Protein 3RET (pdb70)

Organism: Pseudomonas aeruginosa (strain ATCC 15692 / DSM 22644 / CIP 104116 / JCM 14847 / LMG 12228 / 1C / PRS 101 / PAO1) (NCBI:txid208964)

Secondary structure (DSSP, 8-state):
---GGG--SHHHHHHHHHHHHHHHHHHHHHHHHHHHHHGGG-SSGGGTT-HHHHHHHHHHHHHHHHHTTS-HHHHHHHHHHHHHHHHHHHHHHHHH-/---TTT--SHHHHHHHHHHHHHHHHHHHHHHHHHHHHHTT----HHHHHHHHHHHHHHHHHTTS-HHHHHHHHHHHHHHHHHHHHHHHHH-

Sequence (188 aa):
MKTPEDCTGLADIREAIDRIDLDIVQALGRRMDYVKAASRFEASEAAIPAPERVAAMLPERARWAEENGLDAPFVEGLFAQIIHWYIAEQIKYWRQTMKTPEDCTGLADIREAIDRIDLDIVQALGRRMDYVKAASRFIPAPERVAAMLPERARWAEENGLDAPFVEGLFAQIIHWYIAEQIKYWRQT

B-factor: mean 20.85, std 8.29, range [7.32, 48.02]

Foldseek 3Di:
DDDVVPDPDDVSVVVVVVVVVVVVVVVLVVVLVVLLVCLVVQPDLVSQLVPVVVVVPLVVQLVVQVVVVHHSVVRSVVVVVSSVVSSVVNSVSNVVD/DDDPVPDPDVVSVVVVVVVVVVVVVVVLVVVLVVQLVCLVVALPVVVLVVVLVVQLVVCVVVVHHSVVRSVVVVVSSVVSRVVNVVSNVVD

GO terms:
  GO:0009697 salicylic acid biosynthetic process (P, IDA)
  GO:0042864 pyochelin biosynthetic process (P, IDA)
  GO:0016835 carbon-oxygen lyase activity (F, IDA)
  GO:0004106 chorismate mutase activity (F, IDA)
  GO:0043904 isochorismate pyruvate lyase activity (F, EXP)
  GO:0004106 chorismate mutase activity (F, EXP)

InterPro domains:
  IPR002701 Chorismate mutase II, prokaryotic-type [PF01817] (13-90)
  IPR002701 Chorismate mutase II, prokaryotic-type [PS51168] (4-94)
  IPR002701 Chorismate mutase II, prokaryotic-type [SM00830] (14-93)
  IPR008241 Salicylate biosynthesis protein PchB [PIRSF029775] (1-100)
  IPR008241 Salicylate biosynthesis protein PchB [TIGR01803] (10-90)
  IPR036263 Chorismate mutase type II superfamily [SSF48600] (1-94)
  IPR036979 Chorismate mutase domain superfamily [G3DSA:1.20.59.10] (1-101)
  IPR051331 Chorismate mutase-related enzymes [PTHR38041] (3-98)

Nearest PDB structures (foldseek):
  3ret-assembly1_A  TM=1.010E+00  e=1.823E-14  Pseudomonas aeruginosa
  3hgx-assembly1_B  TM=9.832E-01  e=3.792E-13  Pseudomonas aeruginosa
  3rem-assembly1_B  TM=9.960E-01  e=9.026E-13  Pseudomonas aeruginosa
  3hgw-assembly1_D  TM=9.927E-01  e=1.481E-12  Pseudomonas aeruginosa
  2h9d-assembly2_D  TM=9.934E-01  e=1.784E-12  Pseudomonas aeruginosa PAO1

CATH classification: 1.20.59.10

Structure (mmCIF, N/CA/C/O backbone):
data_3RET
#
_entry.id   3RET
#
_cell.length_a   46.144
_cell.length_b   57.313
_cell.length_c   60.334
_cell.angle_alpha   90.00
_cell.angle_beta   90.00
_cell.angle_gamma   90.00
#
_symmetry.space_group_name_H-M   'P 21 21 2'
#
loop_
_entity.id
_entity.type
_entity.pdbx_description
1 polymer 'Salicylate biosynthesis protein pchB'
2 non-polymer '2-HYDROXYBENZOIC ACID'
3 non-polymer 'PYRUVIC ACID'
4 water water
#
loop_
_atom_site.group_PDB
_atom_site.id
_atom_site.type_symbol
_atom_site.label_atom_id
_atom_site.label_alt_id
_atom_site.label_comp_id
_atom_site.label_asym_id
_atom_site.label_entity_id
_atom_site.label_seq_id
_atom_site.pdbx_PDB_ins_code
_atom_site.Cartn_x
_atom_site.Cartn_y
_atom_site.Cartn_z
_atom_site.occupancy
_atom_site.B_iso_or_equiv
_atom_site.auth_seq_id
_atom_site.auth_comp_id
_atom_site.auth_asym_id
_atom_site.auth_atom_id
_atom_site.pdbx_PDB_model_num
ATOM 1 N N . MET A 1 1 ? -8.255 -27.101 3.070 1.00 33.53 1 MET A N 1
ATOM 2 C CA . MET A 1 1 ? -7.360 -25.898 2.883 1.00 33.07 1 MET A CA 1
ATOM 3 C C . MET A 1 1 ? -6.084 -26.178 2.089 1.00 32.17 1 MET A C 1
ATOM 4 O O . MET A 1 1 ? -5.132 -26.791 2.580 1.00 32.00 1 MET A O 1
ATOM 9 N N . LYS A 1 2 ? -6.060 -25.606 0.893 1.00 30.54 2 LYS A N 1
ATOM 10 C CA . LYS A 1 2 ? -4.946 -25.706 -0.021 1.00 27.35 2 LYS A CA 1
ATOM 11 C C . LYS A 1 2 ? -3.754 -24.863 0.371 1.00 25.10 2 LYS A C 1
ATOM 12 O O . LYS A 1 2 ? -3.893 -23.805 1.004 1.00 24.21 2 LYS A O 1
ATOM 18 N N . THR A 1 3 ? -2.574 -25.283 -0.080 1.00 20.74 3 THR A N 1
ATOM 19 C CA . THR A 1 3 ? -1.377 -24.468 0.071 1.00 21.01 3 THR A CA 1
ATOM 20 C C . THR A 1 3 ? -1.451 -23.295 -0.926 1.00 20.06 3 THR A C 1
ATOM 21 O O . THR A 1 3 ? -2.197 -23.370 -1.900 1.00 18.59 3 THR A O 1
ATOM 25 N N . PRO A 1 4 ? -0.726 -22.195 -0.675 1.00 19.75 4 PRO A N 1
ATOM 26 C CA . PRO A 1 4 ? -0.878 -21.134 -1.664 1.00 19.52 4 PRO A CA 1
ATOM 27 C C . PRO A 1 4 ? -0.665 -21.540 -3.123 1.00 19.68 4 PRO A C 1
ATOM 28 O O . PRO A 1 4 ? -1.408 -21.055 -3.982 1.00 17.87 4 PRO A O 1
ATOM 32 N N . GLU A 1 5 ? 0.383 -22.356 -3.402 1.00 18.54 5 GLU A N 1
ATOM 33 C CA . GLU A 1 5 ? 0.758 -22.698 -4.768 1.00 21.49 5 GLU A CA 1
ATOM 34 C C . GLU A 1 5 ? -0.308 -23.630 -5.409 1.00 21.19 5 GLU A C 1
ATOM 35 O O . GLU A 1 5 ? -0.469 -23.654 -6.632 1.00 23.75 5 GLU A O 1
ATOM 41 N N . ASP A 1 6 ? -1.082 -24.331 -4.594 1.00 20.44 6 ASP A N 1
ATOM 42 C CA . ASP A 1 6 ? -2.208 -25.128 -5.114 1.00 21.11 6 ASP A CA 1
ATOM 43 C C . ASP A 1 6 ? -3.583 -24.433 -5.132 1.00 20.82 6 ASP A C 1
ATOM 44 O O . ASP A 1 6 ? -4.550 -25.041 -5.580 1.00 20.31 6 ASP A O 1
ATOM 49 N N . CYS A 1 7 ? -3.669 -23.210 -4.597 1.00 19.99 7 CYS A N 1
ATOM 50 C CA . CYS A 1 7 ? -4.854 -22.387 -4.826 1.00 20.98 7 CYS A CA 1
ATOM 51 C C . CYS A 1 7 ? -5.161 -22.151 -6.291 1.00 20.55 7 CYS A C 1
ATOM 52 O O . CYS A 1 7 ? -4.289 -21.717 -7.053 1.00 22.10 7 CYS A O 1
ATOM 55 N N . THR A 1 8 ? -6.385 -22.498 -6.702 1.00 19.26 8 THR A N 1
ATOM 56 C CA . THR A 1 8 ? -6.782 -22.416 -8.127 1.00 20.27 8 THR A CA 1
ATOM 57 C C . THR A 1 8 ? -7.409 -21.101 -8.554 1.00 19.05 8 THR A C 1
ATOM 58 O O . THR A 1 8 ? -7.548 -20.809 -9.766 1.00 19.77 8 THR A O 1
ATOM 62 N N . GLY A 1 9 ? -7.787 -20.303 -7.569 1.00 16.70 9 GLY A N 1
ATOM 63 C CA . GLY A 1 9 ? -8.390 -19.014 -7.825 1.00 15.12 9 GLY A CA 1
ATOM 64 C C . GLY A 1 9 ? -8.678 -18.373 -6.480 1.00 15.03 9 GLY A C 1
ATOM 65 O O . GLY A 1 9 ? -8.237 -18.853 -5.423 1.00 13.06 9 GLY A O 1
ATOM 66 N N . LEU A 1 10 ? -9.396 -17.265 -6.526 1.00 14.97 10 LEU A N 1
ATOM 67 C CA . LEU A 1 10 ? -9.675 -16.519 -5.322 1.00 13.36 10 LEU A CA 1
ATOM 68 C C . LEU A 1 10 ? -10.607 -17.192 -4.346 1.00 13.72 10 LEU A C 1
ATOM 69 O O . LEU A 1 10 ? -10.604 -16.798 -3.216 1.00 14.93 10 LEU A O 1
ATOM 74 N N . ALA A 1 11 ? -11.462 -18.138 -4.752 1.00 12.63 11 ALA A N 1
ATOM 75 C CA . ALA A 1 11 ? -12.219 -18.884 -3.777 1.00 13.44 11 ALA A CA 1
ATOM 76 C C . ALA A 1 11 ? -11.277 -19.639 -2.822 1.00 14.07 11 ALA A C 1
ATOM 77 O O . ALA A 1 11 ? -11.473 -19.670 -1.593 1.00 11.79 11 ALA A O 1
ATOM 79 N N . ASP A 1 12 ? -10.284 -20.308 -3.395 1.00 12.95 12 ASP A N 1
ATOM 80 C CA . ASP A 1 12 ? -9.379 -21.080 -2.556 1.00 15.20 12 ASP A CA 1
ATOM 81 C C . ASP A 1 12 ? -8.565 -20.139 -1.685 1.00 14.13 12 ASP A C 1
ATOM 82 O O . ASP A 1 12 ? -8.318 -20.482 -0.537 1.00 15.20 12 ASP A O 1
ATOM 87 N N . ILE A 1 13 ? -8.148 -18.986 -2.231 1.00 14.84 13 ILE A N 1
ATOM 88 C CA . ILE A 1 13 ? -7.230 -18.093 -1.513 1.00 14.81 13 ILE A CA 1
ATOM 89 C C . ILE A 1 13 ? -8.033 -17.630 -0.300 1.00 14.17 13 ILE A C 1
ATOM 90 O O . ILE A 1 13 ? -7.542 -17.472 0.777 1.00 12.44 13 ILE A O 1
ATOM 95 N N . ARG A 1 14 ? -9.287 -17.308 -0.539 1.00 14.83 14 ARG A N 1
ATOM 96 C CA . ARG A 1 14 ? -10.092 -16.626 0.522 1.00 15.38 14 ARG A CA 1
ATOM 97 C C . ARG A 1 14 ? -10.506 -17.577 1.563 1.00 15.64 14 ARG A C 1
ATOM 98 O O . ARG A 1 14 ? -10.565 -17.233 2.731 1.00 16.76 14 ARG A O 1
ATOM 106 N N . GLU A 1 15 ? -10.819 -18.808 1.179 1.00 17.07 15 GLU A N 1
ATOM 107 C CA . GLU A 1 15 ? -11.068 -19.794 2.219 1.00 17.82 15 GLU A CA 1
ATOM 108 C C . GLU A 1 15 ? -9.866 -19.898 3.176 1.00 15.36 15 GLU A C 1
ATOM 109 O O . GLU A 1 15 ? -10.031 -19.969 4.373 1.00 15.40 15 GLU A O 1
ATOM 115 N N . ALA A 1 16 ? -8.670 -19.981 2.619 1.00 13.85 16 ALA A N 1
ATOM 116 C CA . ALA A 1 16 ? -7.448 -20.099 3.427 1.00 12.00 16 ALA A CA 1
ATOM 117 C C . ALA A 1 16 ? -7.215 -18.826 4.255 1.00 13.35 16 ALA A C 1
ATOM 118 O O . ALA A 1 16 ? -6.845 -18.918 5.435 1.00 13.31 16 ALA A O 1
ATOM 120 N N . ILE A 1 17 ? -7.418 -17.637 3.652 1.00 11.67 17 ILE A N 1
ATOM 121 C CA . ILE A 1 17 ? -7.274 -16.406 4.430 1.00 12.96 17 ILE A CA 1
ATOM 122 C C . ILE A 1 17 ? -8.322 -16.324 5.541 1.00 13.15 17 ILE A C 1
ATOM 123 O O . ILE A 1 17 ? -8.023 -15.923 6.660 1.00 13.59 17 ILE A O 1
ATOM 128 N N . ASP A 1 18 ? -9.554 -16.695 5.253 1.00 13.30 18 ASP A N 1
ATOM 129 C CA . ASP A 1 18 ? -10.578 -16.741 6.325 1.00 13.61 18 ASP A CA 1
ATOM 130 C C . ASP A 1 18 ? -10.227 -17.651 7.464 1.00 15.34 18 ASP A C 1
ATOM 131 O O . ASP A 1 18 ? -10.474 -17.300 8.598 1.00 15.42 18 ASP A O 1
ATOM 136 N N . ARG A 1 19 ? -9.657 -18.822 7.129 1.00 13.77 19 ARG A N 1
ATOM 137 C CA . ARG A 1 19 ? -9.294 -19.835 8.138 1.00 15.39 19 ARG A CA 1
ATOM 138 C C . ARG A 1 19 ? -8.156 -19.237 9.007 1.00 14.61 19 ARG A C 1
ATOM 139 O O . ARG A 1 19 ? -8.159 -19.342 10.251 1.00 13.59 19 ARG A O 1
ATOM 147 N N . ILE A 1 20 ? -7.159 -18.672 8.352 1.00 13.45 20 ILE A N 1
ATOM 148 C CA . ILE A 1 20 ? -5.986 -18.081 9.053 1.00 12.91 20 ILE A CA 1
ATOM 149 C C . ILE A 1 20 ? -6.460 -16.876 9.926 1.00 13.46 20 ILE A C 1
ATOM 150 O O . ILE A 1 20 ? -6.028 -16.731 11.040 1.00 12.43 20 ILE A O 1
ATOM 155 N N . ASP A 1 21 ? -7.295 -15.989 9.374 1.00 11.22 21 ASP A N 1
ATOM 156 C CA . ASP A 1 21 ? -7.793 -14.910 10.243 1.00 10.71 21 ASP A CA 1
ATOM 157 C C . ASP A 1 21 ? -8.630 -15.436 11.424 1.00 11.72 21 ASP A C 1
ATOM 158 O O . ASP A 1 21 ? -8.518 -14.928 12.545 1.00 10.82 21 ASP A O 1
ATOM 163 N N . LEU A 1 22 ? -9.459 -16.439 11.199 1.00 11.32 22 LEU A N 1
ATOM 164 C CA . LEU A 1 22 ? -10.211 -16.965 12.343 1.00 12.19 22 LEU A CA 1
ATOM 165 C C . LEU A 1 22 ? -9.243 -17.588 13.369 1.00 12.68 22 LEU A C 1
ATOM 166 O O . LEU A 1 22 ? -9.449 -17.482 14.544 1.00 14.54 22 LEU A O 1
ATOM 171 N N . ASP A 1 23 ? -8.190 -18.234 12.905 1.00 12.38 23 ASP A N 1
ATOM 172 C CA . ASP A 1 23 ? -7.247 -18.866 13.809 1.00 11.96 23 ASP A CA 1
ATOM 173 C C . ASP A 1 23 ? -6.628 -17.773 14.667 1.00 12.40 23 ASP A C 1
ATOM 174 O O . ASP A 1 23 ? -6.334 -17.979 15.852 1.00 12.73 23 ASP A O 1
ATOM 179 N N . ILE A 1 24 ? -6.369 -16.611 14.042 1.00 10.62 24 ILE A N 1
ATOM 180 C CA . ILE A 1 24 ? -5.736 -15.501 14.786 1.00 10.48 24 ILE A CA 1
ATOM 181 C C . ILE A 1 24 ? -6.715 -14.977 15.841 1.00 10.29 24 ILE A C 1
ATOM 182 O O . ILE A 1 24 ? -6.356 -14.695 16.968 1.00 9.23 24 ILE A O 1
ATOM 187 N N . VAL A 1 25 ? -7.971 -14.888 15.492 1.00 10.57 25 VAL A N 1
ATOM 188 C CA . VAL A 1 25 ? -8.958 -14.406 16.463 1.00 11.45 25 VAL A CA 1
ATOM 189 C C . VAL A 1 25 ? -9.108 -15.394 17.621 1.00 12.35 25 VAL A C 1
ATOM 190 O O . VAL A 1 25 ? -9.186 -15.003 18.810 1.00 12.68 25 VAL A O 1
ATOM 194 N N . GLN A 1 26 ? -9.149 -16.673 17.281 1.00 12.01 26 GLN A N 1
ATOM 195 C CA . GLN A 1 26 ? -9.306 -17.679 18.303 1.00 12.68 26 GLN A CA 1
ATOM 196 C C . GLN A 1 26 ? -8.077 -17.654 19.221 1.00 12.35 26 GLN A C 1
ATOM 197 O O . GLN A 1 26 ? -8.225 -17.826 20.444 1.00 13.56 26 GLN A O 1
ATOM 203 N N . ALA A 1 27 ? -6.890 -17.499 18.641 1.00 13.29 27 ALA A N 1
ATOM 204 C CA . ALA A 1 27 ? -5.662 -17.435 19.439 1.00 12.37 27 ALA A CA 1
ATOM 205 C C . ALA A 1 27 ? -5.679 -16.199 20.344 1.00 12.84 27 ALA A C 1
ATOM 206 O O . ALA A 1 27 ? -5.157 -16.252 21.453 1.00 12.88 27 ALA A O 1
ATOM 208 N N . LEU A 1 28 ? -6.166 -15.070 19.831 1.00 11.72 28 LEU A N 1
ATOM 209 C CA . LEU A 1 28 ? -6.243 -13.840 20.681 1.00 11.73 28 LEU A CA 1
ATOM 210 C C . LEU A 1 28 ? -7.232 -14.118 21.808 1.00 13.23 28 LEU A C 1
ATOM 211 O O . LEU A 1 28 ? -7.120 -13.615 22.877 1.00 12.40 28 LEU A O 1
ATOM 216 N N . GLY A 1 29 ? -8.310 -14.843 21.518 1.00 11.55 29 GLY A N 1
ATOM 217 C CA . GLY A 1 29 ? -9.312 -15.147 22.566 1.00 13.97 29 GLY A CA 1
ATOM 218 C C . GLY A 1 29 ? -8.677 -16.068 23.621 1.00 15.55 29 GLY A C 1
ATOM 219 O O . GLY A 1 29 ? -8.930 -15.876 24.817 1.00 15.61 29 GLY A O 1
ATOM 220 N N . ARG A 1 30 ? -7.818 -17.030 23.201 1.00 14.73 30 ARG A N 1
ATOM 221 C CA . ARG A 1 30 ? -7.145 -17.908 24.187 1.00 14.75 30 ARG A CA 1
ATOM 222 C C . ARG A 1 30 ? -6.118 -17.057 24.972 1.00 15.34 30 ARG A C 1
ATOM 223 O O . ARG A 1 30 ? -5.925 -17.236 26.185 1.00 15.30 30 ARG A O 1
ATOM 231 N N . ARG A 1 31 ? -5.535 -16.073 24.286 1.00 13.85 31 ARG A N 1
ATOM 232 C CA . ARG A 1 31 ? -4.517 -15.243 24.909 1.00 13.24 31 ARG A CA 1
ATOM 233 C C . ARG A 1 31 ? -5.120 -14.454 26.058 1.00 15.11 31 ARG A C 1
ATOM 234 O O . ARG A 1 31 ? -4.471 -14.242 27.105 1.00 14.01 31 ARG A O 1
ATOM 242 N N . MET A 1 32 ? -6.338 -13.962 25.875 1.00 14.62 32 MET A N 1
ATOM 243 C CA . MET A 1 32 ? -7.039 -13.298 26.933 1.00 15.97 32 MET A CA 1
ATOM 244 C C . MET A 1 32 ? -7.278 -14.196 28.143 1.00 16.49 32 MET A C 1
ATOM 245 O O . MET A 1 32 ? -7.162 -13.724 29.252 1.00 15.30 32 MET A O 1
ATOM 250 N N . ASP A 1 33 ? -7.650 -15.451 27.917 1.00 16.57 33 ASP A N 1
ATOM 251 C CA . ASP A 1 33 ? -7.764 -16.441 29.009 1.00 16.48 33 ASP A CA 1
ATOM 252 C C . ASP A 1 33 ? -6.472 -16.471 29.851 1.00 14.96 33 ASP A C 1
ATOM 253 O O . ASP A 1 33 ? -6.536 -16.591 31.078 1.00 14.47 33 ASP A O 1
ATOM 258 N N . TYR A 1 34 ? -5.315 -16.396 29.203 1.00 14.41 34 TYR A N 1
ATOM 259 C CA . TYR A 1 34 ? -4.026 -16.495 29.922 1.00 14.80 34 TYR A CA 1
ATOM 260 C C . TYR A 1 34 ? -3.765 -15.224 30.658 1.00 16.42 34 TYR A C 1
ATOM 261 O O . TYR A 1 34 ? -3.327 -15.229 31.817 1.00 14.54 34 TYR A O 1
ATOM 270 N N . VAL A 1 35 ? -4.009 -14.092 29.966 1.00 17.84 35 VAL A N 1
ATOM 271 C CA . VAL A 1 35 ? -3.857 -12.795 30.658 1.00 17.14 35 VAL A CA 1
ATOM 272 C C . VAL A 1 35 ? -4.742 -12.673 31.908 1.00 18.05 35 VAL A C 1
ATOM 273 O O . VAL A 1 35 ? -4.308 -12.123 32.935 1.00 18.82 35 VAL A O 1
ATOM 277 N N . LYS A 1 36 ? -5.978 -13.142 31.830 1.00 17.22 36 LYS A N 1
ATOM 278 C CA . LYS A 1 3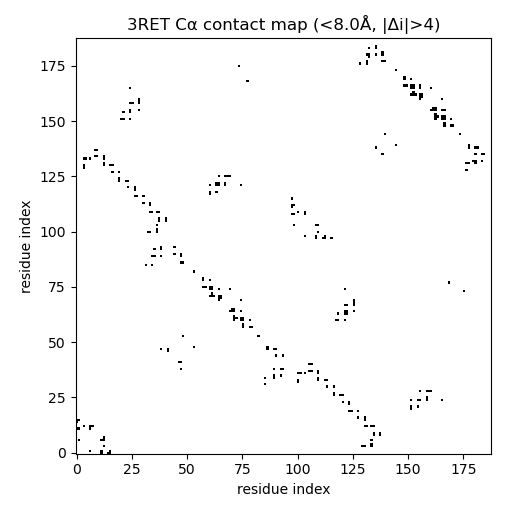6 ? -6.868 -13.085 33.007 1.00 19.10 36 LYS A CA 1
ATOM 279 C C . LYS A 1 36 ? -6.381 -14.043 34.117 1.00 18.21 36 LYS A C 1
ATOM 280 O O . LYS A 1 36 ? -6.422 -13.688 35.271 1.00 18.06 36 LYS A O 1
ATOM 286 N N . ALA A 1 37 ? -5.929 -15.245 33.744 1.00 17.57 37 ALA A N 1
ATOM 287 C CA . ALA A 1 37 ? -5.257 -16.215 34.709 1.00 17.93 37 ALA A CA 1
ATOM 288 C C . ALA A 1 37 ? -4.080 -15.578 35.424 1.00 18.16 37 ALA A C 1
ATOM 289 O O . ALA A 1 37 ? -3.860 -15.851 36.584 1.00 19.71 37 ALA A O 1
ATOM 291 N N . ALA A 1 38 ? -3.418 -14.631 34.773 1.00 18.88 38 ALA A N 1
ATOM 292 C CA . ALA A 1 38 ? -2.216 -13.971 35.337 1.00 20.03 38 ALA A CA 1
ATOM 293 C C . ALA A 1 38 ? -2.513 -13.143 36.575 1.00 20.22 38 ALA A C 1
ATOM 294 O O . ALA A 1 38 ? -1.646 -12.986 37.479 1.00 17.23 38 ALA A O 1
ATOM 296 N N . SER A 1 39 ? -3.744 -12.638 36.618 1.00 21.71 39 SER A N 1
ATOM 297 C CA . SER A 1 39 ? -4.141 -11.688 37.621 1.00 26.08 39 SER A CA 1
ATOM 298 C C . SER A 1 39 ? -4.002 -12.292 39.015 1.00 26.63 39 SER A C 1
ATOM 299 O O . SER A 1 39 ? -3.680 -11.598 39.949 1.00 27.77 39 SER A O 1
ATOM 302 N N . ARG A 1 40 ? -4.167 -13.597 39.183 1.00 27.68 40 ARG A N 1
ATOM 303 C CA . ARG A 1 40 ? -3.959 -14.152 40.544 1.00 29.24 40 ARG A CA 1
ATOM 304 C C . ARG A 1 40 ? -2.469 -14.238 41.011 1.00 29.16 40 ARG A C 1
ATOM 305 O O . ARG A 1 40 ? -2.218 -14.446 42.199 1.00 28.61 40 ARG A O 1
ATOM 313 N N . PHE A 1 41 ? -1.517 -14.079 40.084 1.00 27.50 41 PHE A N 1
ATOM 314 C CA . PHE A 1 41 ? -0.089 -14.202 40.364 1.00 27.54 41 PHE A CA 1
ATOM 315 C C . PHE A 1 41 ? 0.544 -12.826 40.317 1.00 29.66 41 PHE A C 1
ATOM 316 O O . PHE A 1 41 ? 1.753 -12.697 40.107 1.00 29.67 41 PHE A O 1
ATOM 324 N N . GLU A 1 42 ? -0.292 -11.804 40.450 1.00 31.74 42 GLU A N 1
ATOM 325 C CA . GLU A 1 42 ? 0.157 -10.401 40.468 1.00 33.28 42 GLU A CA 1
ATOM 326 C C . GLU A 1 42 ? 0.193 -9.952 41.906 1.00 34.70 42 GLU A C 1
ATOM 327 O O . GLU A 1 42 ? -0.835 -9.925 42.574 1.00 34.74 42 GLU A O 1
ATOM 333 N N . ALA A 1 43 ? 1.389 -9.602 42.375 1.00 35.55 43 ALA A N 1
ATOM 334 C CA . ALA A 1 43 ? 1.575 -9.103 43.723 1.00 36.88 43 ALA A CA 1
ATOM 335 C C . ALA A 1 43 ? 0.596 -7.981 44.091 1.00 36.63 43 ALA A C 1
ATOM 336 O O . ALA A 1 43 ? 0.139 -7.925 45.246 1.00 37.78 43 ALA A O 1
ATOM 338 N N . SER A 1 44 ? 0.271 -7.132 43.093 1.00 35.31 44 SER A N 1
ATOM 339 C CA . SER A 1 44 ? -0.444 -5.854 43.266 1.00 33.38 44 SER A CA 1
ATOM 340 C C . SER A 1 44 ? -0.876 -5.277 41.894 1.00 31.61 44 SER A C 1
ATOM 341 O O . SER A 1 44 ? -0.436 -5.742 40.834 1.00 30.84 44 SER A O 1
ATOM 344 N N . GLU A 1 45 ? -1.701 -4.225 41.894 1.00 30.48 45 GLU A N 1
ATOM 345 C CA . GLU A 1 45 ? -2.109 -3.615 40.625 1.00 28.30 45 GLU A CA 1
ATOM 346 C C . GLU A 1 45 ? -0.921 -3.030 39.867 1.00 27.45 45 GLU A C 1
ATOM 347 O O . GLU A 1 45 ? -0.889 -3.050 38.646 1.00 25.96 45 GLU A O 1
ATOM 353 N N . ALA A 1 46 ? 0.042 -2.490 40.614 1.00 27.15 46 ALA A N 1
ATOM 354 C CA . ALA A 1 46 ? 1.215 -1.875 40.020 1.00 25.88 46 ALA A CA 1
ATOM 355 C C . ALA A 1 46 ? 2.083 -2.934 39.349 1.00 25.83 46 ALA A C 1
ATOM 356 O O . ALA A 1 46 ? 2.902 -2.615 38.479 1.00 24.43 46 ALA A O 1
ATOM 358 N N . ALA A 1 47 ? 1.885 -4.194 39.725 1.00 24.25 47 ALA A N 1
ATOM 359 C CA . ALA A 1 47 ? 2.608 -5.302 39.087 1.00 25.13 47 ALA A CA 1
ATOM 360 C C . ALA A 1 47 ? 2.135 -5.601 37.626 1.00 24.90 47 ALA A C 1
ATOM 361 O O . ALA A 1 47 ? 2.836 -6.276 36.835 1.00 23.09 47 ALA A O 1
ATOM 363 N N . ILE A 1 48 ? 0.922 -5.163 37.303 1.00 24.57 48 ILE A N 1
ATOM 364 C CA . ILE A 1 48 ? 0.247 -5.623 36.074 1.00 24.16 48 ILE A CA 1
ATOM 365 C C . ILE A 1 48 ? 1.016 -5.329 34.776 1.00 24.93 48 ILE A C 1
ATOM 366 O O . ILE A 1 48 ? 1.328 -6.278 34.034 1.00 26.01 48 ILE A O 1
ATOM 371 N N . PRO A 1 49 ? 1.371 -4.039 34.528 1.00 24.67 49 PRO A N 1
ATOM 372 C CA . PRO A 1 49 ? 1.964 -3.687 33.238 1.00 25.93 49 PRO A CA 1
ATOM 373 C C . PRO A 1 49 ? 3.336 -4.272 33.004 1.00 26.66 49 PRO A C 1
ATOM 374 O O . PRO A 1 49 ? 3.818 -4.088 31.897 1.00 26.25 49 PRO A O 1
ATOM 378 N N . ALA A 1 50 ? 3.905 -4.938 34.035 1.00 28.58 50 ALA A N 1
ATOM 379 C CA . ALA A 1 50 ? 5.202 -5.678 34.055 1.00 30.39 50 ALA A CA 1
ATOM 380 C C . ALA A 1 50 ? 6.197 -5.181 33.033 1.00 32.26 50 ALA A C 1
ATOM 381 O O . ALA A 1 50 ? 6.345 -5.778 31.918 1.00 32.50 50 ALA A O 1
ATOM 383 N N . PRO A 1 51 ? 6.907 -4.105 33.389 1.00 33.44 51 PRO A N 1
ATOM 384 C CA . PRO A 1 51 ? 7.477 -3.343 32.297 1.00 33.46 51 PRO A CA 1
ATOM 385 C C . PRO A 1 51 ? 8.696 -4.035 31.655 1.00 32.21 51 PRO A C 1
ATOM 386 O O . PRO A 1 51 ? 8.930 -3.843 30.493 1.00 32.72 51 PRO A O 1
ATOM 390 N N . GLU A 1 52 ? 9.414 -4.864 32.407 1.00 31.64 52 GLU A N 1
ATOM 391 C CA . GLU A 1 52 ? 10.584 -5.563 31.892 1.00 31.11 52 GLU A CA 1
ATOM 392 C C . GLU A 1 52 ? 10.090 -6.720 30.987 1.00 28.15 52 GLU A C 1
ATOM 393 O O . GLU A 1 52 ? 10.690 -7.071 29.988 1.00 25.69 52 GLU A O 1
ATOM 399 N N . ARG A 1 53 ? 8.970 -7.312 31.350 1.00 24.83 53 ARG A N 1
ATOM 400 C CA . ARG A 1 53 ? 8.429 -8.351 30.505 1.00 22.91 53 ARG A CA 1
ATOM 401 C C . ARG A 1 53 ? 7.989 -7.725 29.166 1.00 22.03 53 ARG A C 1
ATOM 402 O O . ARG A 1 53 ? 8.342 -8.232 28.083 1.00 19.01 53 ARG A O 1
ATOM 410 N N . VAL A 1 54 ? 7.300 -6.579 29.198 1.00 20.93 54 VAL A N 1
ATOM 411 C CA . VAL A 1 54 ? 6.833 -5.997 27.925 1.00 21.01 54 VAL A CA 1
ATOM 412 C C . VAL A 1 54 ? 7.955 -5.498 27.078 1.00 21.69 54 VAL A C 1
ATOM 413 O O . VAL A 1 54 ? 7.960 -5.641 25.834 1.00 19.59 54 VAL A O 1
ATOM 417 N N . ALA A 1 55 ? 8.950 -4.965 27.779 1.00 21.20 55 ALA A N 1
ATOM 418 C CA . ALA A 1 55 ? 10.107 -4.336 27.128 1.00 21.28 55 ALA A CA 1
ATOM 419 C C . ALA A 1 55 ? 10.830 -5.358 26.298 1.00 18.94 55 ALA A C 1
ATOM 420 O O . ALA A 1 55 ? 11.344 -5.077 25.237 1.00 18.43 55 ALA A O 1
ATOM 422 N N . ALA A 1 56 ? 10.920 -6.553 26.826 1.00 19.30 56 ALA A N 1
ATOM 423 C CA . ALA A 1 56 ? 11.606 -7.641 26.135 1.00 18.19 56 ALA A CA 1
ATOM 424 C C . ALA A 1 56 ? 10.701 -8.278 25.053 1.00 18.28 56 ALA A C 1
ATOM 425 O O . ALA A 1 56 ? 11.194 -8.726 24.056 1.00 17.36 56 ALA A O 1
ATOM 427 N N . MET A 1 57 ? 9.385 -8.291 25.255 1.00 16.91 57 MET A N 1
ATOM 428 C CA . MET A 1 57 ? 8.438 -8.974 24.367 1.00 18.36 57 MET A CA 1
ATOM 429 C C . MET A 1 57 ? 8.369 -8.437 22.951 1.00 16.93 57 MET A C 1
ATOM 430 O O . MET A 1 57 ? 8.245 -9.189 21.965 1.00 18.00 57 MET A O 1
ATOM 435 N N . LEU A 1 58 ? 8.365 -7.129 22.847 1.00 17.03 58 LEU A N 1
ATOM 436 C CA . LEU A 1 58 ? 8.203 -6.488 21.549 1.00 15.75 58 LEU A CA 1
ATOM 437 C C . LEU A 1 58 ? 9.382 -6.773 20.608 1.00 16.87 58 LEU A C 1
ATOM 438 O O . LEU A 1 58 ? 9.164 -7.156 19.449 1.00 15.62 58 LEU A O 1
ATOM 443 N N . PRO A 1 59 ? 10.647 -6.646 21.094 1.00 16.48 59 PRO A N 1
ATOM 444 C CA . PRO A 1 59 ? 11.749 -6.966 20.152 1.00 17.10 59 PRO A CA 1
ATOM 445 C C . PRO A 1 59 ? 11.763 -8.438 19.766 1.00 18.10 59 PRO A C 1
ATOM 446 O O . PRO A 1 59 ? 12.214 -8.784 18.646 1.00 18.35 59 PRO A O 1
ATOM 450 N N . GLU A 1 60 ? 11.271 -9.305 20.655 1.00 16.59 60 GLU A N 1
ATOM 451 C CA . GLU A 1 60 ? 11.221 -10.732 20.357 1.00 17.71 60 GLU A CA 1
ATOM 452 C C . GLU A 1 60 ? 10.215 -10.969 19.238 1.00 15.90 60 GLU A C 1
ATOM 453 O O . GLU A 1 60 ? 10.491 -11.722 18.318 1.00 15.72 60 GLU A O 1
ATOM 459 N N . ARG A 1 61 ? 9.029 -10.347 19.348 1.00 12.94 61 ARG A N 1
ATOM 460 C CA . ARG A 1 61 ? 8.044 -10.417 18.220 1.00 12.92 61 ARG A CA 1
ATOM 461 C C . ARG A 1 61 ? 8.549 -9.810 16.899 1.00 12.12 61 ARG A C 1
ATOM 462 O O . ARG A 1 61 ? 8.243 -10.295 15.857 1.00 12.43 61 ARG A O 1
ATOM 470 N N . ALA A 1 62 ? 9.303 -8.715 16.978 1.00 11.84 62 ALA A N 1
ATOM 471 C CA . ALA A 1 62 ? 9.951 -8.105 15.792 1.00 13.74 62 ALA A CA 1
ATOM 472 C C . ALA A 1 62 ? 10.879 -9.173 15.201 1.00 15.17 62 ALA A C 1
ATOM 473 O O . ALA A 1 62 ? 10.844 -9.425 13.988 1.00 15.64 62 ALA A O 1
ATOM 475 N N . ARG A 1 63 ? 11.691 -9.835 16.038 1.00 14.90 63 ARG A N 1
ATOM 476 C CA . ARG A 1 63 ? 12.524 -10.961 15.505 1.00 16.37 63 ARG A CA 1
ATOM 477 C C . ARG A 1 63 ? 11.738 -12.067 14.861 1.00 14.49 63 ARG A C 1
ATOM 478 O O . ARG A 1 63 ? 12.100 -12.495 13.763 1.00 12.17 63 ARG A O 1
ATOM 486 N N . TRP A 1 64 ? 10.634 -12.510 15.482 1.00 12.04 64 TRP A N 1
ATOM 487 C CA . TRP A 1 64 ? 9.815 -13.501 14.825 1.00 13.02 64 TRP A CA 1
ATOM 488 C C . TRP A 1 64 ? 9.239 -13.062 13.493 1.00 12.39 64 TRP A C 1
ATOM 489 O O . TRP A 1 64 ? 9.092 -13.871 12.566 1.00 14.41 64 TRP A O 1
ATOM 500 N N . ALA A 1 65 ? 8.876 -11.789 13.394 1.00 11.90 65 ALA A N 1
ATOM 501 C CA . ALA A 1 65 ? 8.411 -11.288 12.116 1.00 12.28 65 ALA A CA 1
ATOM 502 C C . ALA A 1 65 ? 9.472 -11.435 10.988 1.00 12.53 65 ALA A C 1
ATOM 503 O O . ALA A 1 65 ? 9.174 -11.956 9.909 1.00 12.58 65 ALA A O 1
ATOM 505 N N . GLU A 1 66 ? 10.704 -11.041 11.297 1.00 12.60 66 GLU A N 1
ATOM 506 C CA . GLU A 1 66 ? 11.846 -11.164 10.392 1.00 15.14 66 GLU A CA 1
ATOM 507 C C . GLU A 1 66 ? 12.106 -12.606 10.021 1.00 15.44 66 GLU A C 1
ATOM 508 O O . GLU A 1 66 ? 12.544 -12.910 8.919 1.00 18.74 66 GLU A O 1
ATOM 514 N N . GLU A 1 67 ? 11.873 -13.502 10.947 1.00 15.75 67 GLU A N 1
ATOM 515 C CA . GLU A 1 67 ? 12.006 -14.930 10.644 1.00 13.80 67 GLU A CA 1
ATOM 516 C C . GLU A 1 67 ? 10.807 -15.489 9.872 1.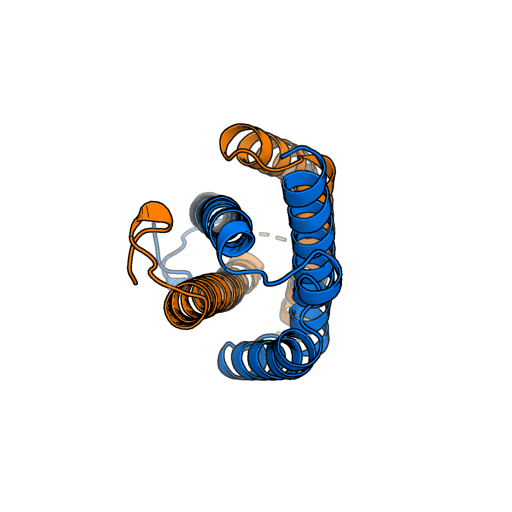00 14.99 67 GLU A C 1
ATOM 517 O O . GLU A 1 67 ? 10.897 -16.535 9.276 1.00 14.02 67 GLU A O 1
ATOM 523 N N . ASN A 1 68 ? 9.719 -14.732 9.791 1.00 15.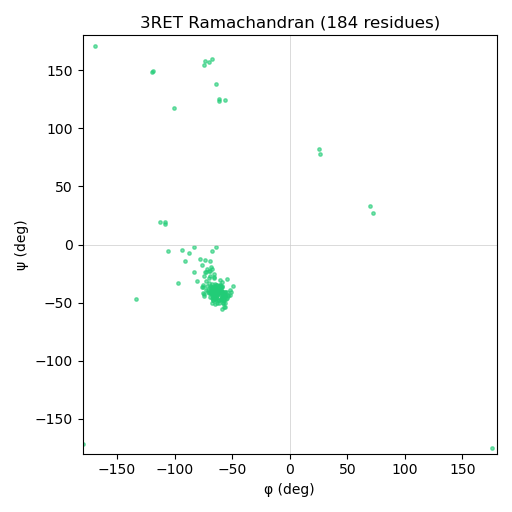31 68 ASN A N 1
ATOM 524 C CA . ASN A 1 68 ? 8.565 -15.139 9.003 1.00 14.19 68 ASN A CA 1
ATOM 525 C C . ASN A 1 68 ? 8.254 -14.327 7.776 1.00 14.75 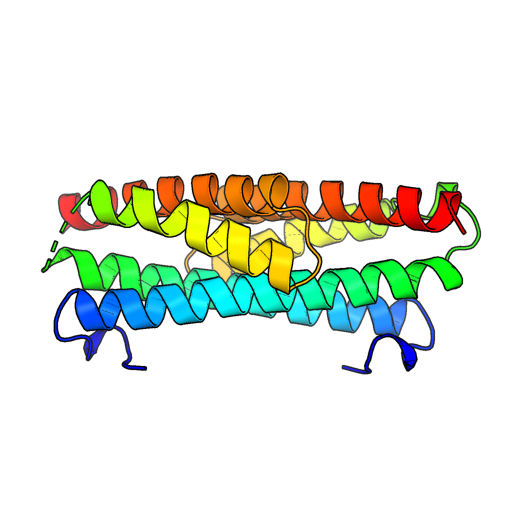68 ASN A C 1
ATOM 526 O O . ASN A 1 68 ? 7.110 -14.346 7.248 1.00 14.49 68 ASN A O 1
ATOM 531 N N . GLY A 1 69 ? 9.249 -13.575 7.274 1.00 15.56 69 GLY A N 1
ATOM 532 C CA . GLY A 1 69 ? 9.061 -12.847 6.026 1.00 15.42 69 GLY A CA 1
ATOM 533 C C . GLY A 1 69 ? 8.138 -11.645 6.115 1.00 15.75 69 GLY A C 1
ATOM 534 O O . GLY A 1 69 ? 7.572 -11.238 5.107 1.00 15.46 69 GLY A O 1
ATOM 535 N N . LEU A 1 70 ? 8.046 -11.036 7.296 1.00 14.66 70 LEU A N 1
ATOM 536 C CA . LEU A 1 70 ? 7.193 -9.910 7.553 1.00 15.23 70 LEU A CA 1
ATOM 537 C C . LEU A 1 70 ? 8.024 -8.728 7.998 1.00 16.14 70 LEU A C 1
ATOM 538 O O . LEU A 1 70 ? 9.021 -8.867 8.676 1.00 16.70 70 LEU A O 1
ATOM 543 N N . ASP A 1 71 ? 7.548 -7.553 7.655 1.00 17.62 71 ASP A N 1
ATOM 544 C CA . ASP A 1 71 ? 8.158 -6.333 8.129 1.00 20.09 71 ASP A CA 1
ATOM 545 C C . ASP A 1 71 ? 8.081 -6.268 9.663 1.00 19.90 71 ASP A C 1
ATOM 546 O O . ASP A 1 71 ? 6.992 -6.273 10.245 1.00 19.04 71 ASP A O 1
ATOM 551 N N . ALA A 1 72 ? 9.239 -6.132 10.329 1.00 17.26 72 ALA A N 1
ATOM 552 C CA . ALA A 1 72 ? 9.230 -6.009 11.791 1.00 18.15 72 ALA A CA 1
ATOM 553 C C . ALA A 1 72 ? 8.440 -4.821 12.385 1.00 17.09 72 ALA A C 1
ATOM 554 O O . ALA A 1 72 ? 7.628 -5.026 13.315 1.00 15.63 72 ALA A O 1
ATOM 556 N N . PRO A 1 73 ? 8.589 -3.597 11.823 1.00 16.35 73 PRO A N 1
ATOM 557 C CA . PRO A 1 73 ? 7.787 -2.519 12.436 1.00 16.80 73 PRO A CA 1
ATOM 558 C C . PRO A 1 73 ? 6.267 -2.731 12.428 1.00 14.00 73 PRO A C 1
ATOM 559 O O . PRO A 1 73 ? 5.614 -2.359 13.391 1.00 16.06 73 PRO A O 1
ATOM 563 N N . PHE A 1 74 ? 5.739 -3.342 11.359 1.00 15.25 74 PHE A N 1
ATOM 564 C CA . PHE A 1 74 ? 4.311 -3.617 11.219 1.00 15.58 74 PHE A CA 1
ATOM 565 C C . PHE A 1 74 ? 3.906 -4.596 12.349 1.00 14.23 74 PHE A C 1
ATOM 566 O O . PHE A 1 74 ? 3.001 -4.340 13.119 1.00 13.90 74 PHE A O 1
ATOM 574 N N . VAL A 1 75 ? 4.639 -5.654 12.496 1.00 12.21 75 VAL A N 1
ATOM 575 C CA . VAL A 1 75 ? 4.285 -6.711 13.480 1.00 13.46 75 VAL A CA 1
ATOM 576 C C . VAL A 1 75 ? 4.584 -6.245 14.898 1.00 12.90 75 VAL A C 1
ATOM 577 O O . VAL A 1 75 ? 3.760 -6.386 15.767 1.00 12.76 75 VAL A O 1
ATOM 581 N N . GLU A 1 76 ? 5.711 -5.594 15.130 1.00 12.10 76 GLU A N 1
ATOM 582 C CA . GLU A 1 76 ? 5.945 -5.014 16.433 1.00 14.53 76 GLU A CA 1
ATOM 583 C C . GLU A 1 76 ? 4.868 -3.972 16.851 1.00 14.22 76 GLU A C 1
ATOM 584 O O . GLU A 1 76 ? 4.395 -3.973 18.006 1.00 16.60 76 GLU A O 1
ATOM 590 N N . GLY A 1 77 ? 4.462 -3.159 15.898 1.00 13.67 77 GLY A N 1
ATOM 591 C CA . GLY A 1 77 ? 3.299 -2.214 16.077 1.00 13.86 77 GLY A CA 1
ATOM 592 C C . GLY A 1 77 ? 1.976 -2.872 16.463 1.00 12.87 77 GLY A C 1
ATOM 593 O O . GLY A 1 77 ? 1.236 -2.379 17.324 1.00 13.72 77 GLY A O 1
ATOM 594 N N . LEU A 1 78 ? 1.662 -3.989 15.800 1.00 11.21 78 LEU A N 1
ATOM 595 C CA . LEU A 1 78 ? 0.490 -4.744 16.116 1.00 11.55 78 LEU A CA 1
ATOM 596 C C . LEU A 1 78 ? 0.560 -5.319 17.493 1.00 9.57 78 LEU A C 1
ATOM 597 O O . LEU A 1 78 ? -0.443 -5.285 18.254 1.00 11.82 78 LEU A O 1
ATOM 602 N N . PHE A 1 79 ? 1.717 -5.852 17.866 1.00 10.11 79 PHE A N 1
ATOM 603 C CA . PHE A 1 79 ? 1.791 -6.374 19.188 1.00 11.31 79 PHE A CA 1
ATOM 604 C C . PHE A 1 79 ? 1.827 -5.279 20.252 1.00 11.00 79 PHE A C 1
ATOM 605 O O . PHE A 1 79 ? 1.295 -5.494 21.312 1.00 10.97 79 PHE A O 1
ATOM 613 N N . ALA A 1 80 ? 2.396 -4.108 19.963 1.00 11.85 80 ALA A N 1
ATOM 614 C CA . ALA A 1 80 ? 2.281 -3.054 20.927 1.00 11.48 80 ALA A CA 1
ATOM 615 C C . ALA A 1 80 ? 0.806 -2.742 21.251 1.00 12.61 80 ALA A C 1
ATOM 616 O O . ALA A 1 80 ? 0.438 -2.516 22.411 1.00 12.01 80 ALA A O 1
ATOM 618 N N . GLN A 1 81 ? -0.004 -2.682 20.208 1.00 12.69 81 GLN A N 1
ATOM 619 C CA . GLN A 1 81 ? -1.430 -2.487 20.337 1.00 12.02 81 GLN A CA 1
ATOM 620 C C . GLN A 1 81 ? -2.101 -3.611 21.119 1.00 12.50 81 GLN A C 1
ATOM 621 O O . GLN A 1 81 ? -2.904 -3.365 22.000 1.00 12.23 81 GLN A O 1
ATOM 627 N N . ILE A 1 82 ? -1.809 -4.854 20.784 1.00 12.35 82 ILE A N 1
ATOM 628 C CA . ILE A 1 82 ? -2.455 -5.966 21.470 1.00 11.76 82 ILE A CA 1
ATOM 629 C C . ILE A 1 82 ? -2.023 -5.910 22.926 1.00 11.42 82 ILE A C 1
ATOM 630 O O . ILE A 1 82 ? -2.850 -6.092 23.850 1.00 11.37 82 ILE A O 1
ATOM 635 N N . ILE A 1 83 ? -0.726 -5.699 23.168 1.00 11.97 83 ILE A N 1
ATOM 636 C CA . ILE A 1 83 ? -0.259 -5.768 24.572 1.00 12.69 83 ILE A CA 1
ATOM 637 C C . ILE A 1 83 ? -0.926 -4.643 25.358 1.00 12.57 83 ILE A C 1
ATOM 638 O O . ILE A 1 83 ? -1.484 -4.835 26.471 1.00 11.06 83 ILE A O 1
ATOM 643 N N . HIS A 1 84 ? -0.983 -3.462 24.729 1.00 14.79 84 HIS A N 1
ATOM 644 C CA . HIS A 1 84 ? -1.644 -2.395 25.436 1.00 14.38 84 HIS A CA 1
ATOM 645 C C . HIS A 1 84 ? -3.061 -2.745 25.844 1.00 13.62 84 HIS A C 1
ATOM 646 O O . HIS A 1 84 ? -3.542 -2.434 26.964 1.00 11.63 84 HIS A O 1
ATOM 653 N N . TRP A 1 85 ? -3.797 -3.353 24.900 1.00 14.79 85 TRP A N 1
ATOM 654 C CA . TRP A 1 85 ? -5.217 -3.597 25.142 1.00 14.36 85 TRP A CA 1
ATOM 655 C C . TRP A 1 85 ? -5.411 -4.623 26.224 1.00 13.32 85 TRP A C 1
ATOM 656 O O . TRP A 1 85 ? -6.303 -4.515 27.066 1.00 14.77 85 TRP A O 1
ATOM 667 N N . TYR A 1 86 ? -4.551 -5.646 26.199 1.00 13.46 86 TYR A N 1
ATOM 668 C CA . TYR A 1 86 ? -4.628 -6.758 27.130 1.00 12.93 86 TYR A 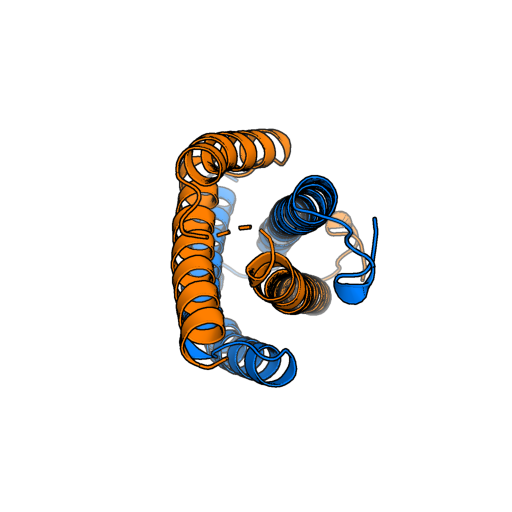CA 1
ATOM 669 C C . TYR A 1 86 ? -4.197 -6.300 28.546 1.00 15.08 86 TYR A C 1
ATOM 670 O O . TYR A 1 86 ? -4.776 -6.741 29.524 1.00 14.87 86 TYR A O 1
ATOM 679 N N . ILE A 1 87 ? -3.213 -5.394 28.641 1.00 13.16 87 ILE A N 1
ATOM 680 C CA . ILE A 1 87 ? -2.865 -4.836 29.931 1.00 14.06 87 ILE A CA 1
ATOM 681 C C . ILE A 1 87 ? -4.061 -4.106 30.477 1.00 14.06 87 ILE A C 1
ATOM 682 O O . ILE A 1 87 ? -4.440 -4.302 31.637 1.00 14.71 87 ILE A O 1
ATOM 687 N N . ALA A 1 88 ? -4.655 -3.242 29.669 1.00 15.73 88 ALA A N 1
ATOM 688 C CA . ALA A 1 88 ? -5.839 -2.485 30.114 1.00 16.34 88 ALA A CA 1
ATOM 689 C C . ALA A 1 88 ? -6.960 -3.442 30.564 1.00 17.69 88 ALA A C 1
ATOM 690 O O . ALA A 1 88 ? -7.602 -3.222 31.596 1.00 16.05 88 ALA A O 1
ATOM 692 N N . GLU A 1 89 ? -7.167 -4.511 29.795 1.00 17.28 89 GLU A N 1
ATOM 693 C CA . GLU A 1 89 ? -8.183 -5.515 30.135 1.00 18.83 89 GLU A CA 1
ATOM 694 C C . GLU A 1 89 ? -7.876 -6.247 31.438 1.00 20.00 89 GLU A C 1
ATOM 695 O O . GLU A 1 89 ? -8.814 -6.582 32.199 1.00 21.61 89 GLU A O 1
ATOM 701 N N . GLN A 1 90 ? -6.592 -6.547 31.669 1.00 19.78 90 GLN A N 1
ATOM 702 C CA . GLN A 1 90 ? -6.158 -7.163 32.909 1.00 20.29 90 GLN A CA 1
ATOM 703 C C . GLN A 1 90 ? -6.361 -6.187 34.076 1.00 20.21 90 GLN A C 1
ATOM 704 O O . GLN A 1 90 ? -6.824 -6.577 35.152 1.00 20.66 90 GLN A O 1
ATOM 710 N N . ILE A 1 91 ? -5.962 -4.935 33.912 1.00 19.88 91 ILE A N 1
ATOM 711 C CA . ILE A 1 91 ? -6.232 -3.973 34.937 1.00 21.49 91 ILE A CA 1
ATOM 712 C C . ILE A 1 91 ? -7.729 -3.872 35.251 1.00 21.44 91 ILE A C 1
ATOM 713 O O . ILE A 1 91 ? -8.147 -3.875 36.419 1.00 22.41 91 ILE A O 1
ATOM 718 N N . LYS A 1 92 ? -8.553 -3.768 34.212 1.00 22.16 92 LYS A N 1
ATOM 719 C CA . LYS A 1 92 ? -10.038 -3.830 34.408 0.99 23.00 92 LYS A CA 1
ATOM 720 C C . LYS A 1 92 ? -10.476 -5.088 35.164 1.00 22.49 92 LYS A C 1
ATOM 721 O O . LYS A 1 92 ? -11.250 -4.985 36.114 1.00 21.40 92 LYS A O 1
ATOM 727 N N . TYR A 1 93 ? -9.939 -6.260 34.783 1.00 22.77 93 TYR A N 1
ATOM 728 C CA . TYR A 1 93 ? -10.325 -7.524 35.409 1.00 23.72 93 TYR A CA 1
ATOM 729 C C . TYR A 1 93 ? -9.916 -7.500 36.888 1.00 24.26 93 TYR A C 1
ATOM 730 O O . TYR A 1 93 ? -10.720 -7.762 37.781 1.00 23.55 93 TYR A O 1
ATOM 739 N N . TRP A 1 94 ? -8.679 -7.096 37.135 1.00 23.83 94 TRP A N 1
ATOM 740 C CA . TRP A 1 94 ? -8.141 -7.024 38.498 1.00 26.25 94 TRP A CA 1
ATOM 741 C C . TRP A 1 94 ? -8.939 -6.067 39.365 1.00 26.47 94 TRP A C 1
ATOM 742 O O . TRP A 1 94 ? -9.199 -6.366 40.537 1.00 26.61 94 TRP A O 1
ATOM 753 N N . ARG A 1 95 ? -9.348 -4.932 38.800 1.00 27.42 95 ARG A N 1
ATOM 754 C CA . ARG A 1 95 ? -10.110 -3.923 39.569 1.00 29.21 95 ARG A CA 1
ATOM 755 C C . ARG A 1 95 ? -11.531 -4.391 39.884 1.00 29.96 95 ARG A C 1
ATOM 756 O O . ARG A 1 95 ? -12.036 -4.111 40.959 1.00 30.74 95 ARG A O 1
ATOM 764 N N . GLN A 1 96 ? -12.189 -5.073 38.948 1.00 31.08 96 GLN A N 1
ATOM 765 C CA . GLN A 1 96 ? -13.568 -5.535 39.180 1.00 33.63 96 GLN A CA 1
ATOM 766 C C . GLN A 1 96 ? -13.599 -6.845 39.957 1.00 34.54 96 GLN A C 1
ATOM 767 O O . GLN A 1 96 ? -14.677 -7.375 40.253 1.00 35.19 96 GLN A O 1
ATOM 773 N N . THR A 1 97 ? -12.429 -7.380 40.265 1.00 35.17 97 THR A N 1
ATOM 774 C CA . THR A 1 97 ? -12.370 -8.573 41.108 1.00 36.64 97 THR A CA 1
ATOM 775 C C . THR A 1 97 ? -11.776 -8.224 42.472 1.00 37.85 97 THR A C 1
ATOM 776 O O . THR A 1 97 ? -11.700 -9.103 43.344 1.00 39.19 97 THR A O 1
ATOM 780 N N . MET B 1 1 ? 2.021 -26.411 26.273 1.00 35.88 1 MET B N 1
ATOM 781 C CA . MET B 1 1 ? 1.511 -25.383 27.228 1.00 35.05 1 MET B CA 1
ATOM 782 C C . MET B 1 1 ? 0.385 -25.930 28.137 1.00 33.86 1 MET B C 1
ATOM 783 O O . MET B 1 1 ? -0.487 -26.690 27.681 1.00 34.35 1 MET B O 1
ATOM 788 N N . LYS B 1 2 ? 0.401 -25.525 29.408 1.00 30.74 2 LYS B N 1
ATOM 789 C CA . LYS B 1 2 ? -0.708 -25.825 30.328 1.00 27.75 2 LYS B CA 1
ATOM 790 C C . LYS B 1 2 ? -1.956 -24.995 29.921 1.00 25.48 2 LYS B C 1
ATOM 791 O O . LYS B 1 2 ? -1.827 -23.966 29.267 1.00 24.50 2 LYS B O 1
ATOM 797 N N . THR B 1 3 ? -3.147 -25.439 30.297 1.00 22.07 3 THR B N 1
ATOM 798 C CA . THR B 1 3 ? -4.334 -24.592 30.167 1.00 20.84 3 THR B CA 1
ATOM 799 C C . THR B 1 3 ? -4.245 -23.388 31.143 1.00 18.50 3 THR B C 1
ATOM 800 O O . THR B 1 3 ? -3.452 -23.423 32.095 1.00 17.67 3 THR B O 1
ATOM 804 N N . PRO B 1 4 ? -5.004 -22.304 30.886 1.00 17.12 4 PRO B N 1
ATOM 805 C CA . PRO B 1 4 ? -4.856 -21.226 31.854 1.00 16.87 4 PRO B CA 1
ATOM 806 C C . PRO B 1 4 ? -5.088 -21.577 33.353 1.00 17.79 4 PRO B C 1
ATOM 807 O O . PRO B 1 4 ? -4.375 -21.024 34.227 1.00 16.93 4 PRO B O 1
ATOM 811 N N . GLU B 1 5 ? -6.106 -22.403 33.633 1.00 17.79 5 GLU B N 1
ATOM 812 C CA . GLU B 1 5 ? -6.475 -22.785 34.986 1.00 19.99 5 GLU B CA 1
ATOM 813 C C . GLU B 1 5 ? -5.402 -23.694 35.608 1.00 19.25 5 GLU B C 1
ATOM 814 O O . GLU B 1 5 ? -5.231 -23.724 36.863 1.00 21.71 5 GLU B O 1
ATOM 820 N N . ASP B 1 6 ? -4.665 -24.419 34.777 1.00 19.83 6 ASP B N 1
ATOM 821 C CA . ASP B 1 6 ? -3.542 -25.251 35.295 1.00 20.94 6 ASP B CA 1
ATOM 822 C C . ASP B 1 6 ? -2.191 -24.514 35.417 1.00 21.87 6 ASP B C 1
ATOM 823 O O . ASP B 1 6 ? -1.225 -25.082 35.958 1.00 21.36 6 ASP B O 1
ATOM 828 N N . CYS B 1 7 ? -2.111 -23.269 34.920 1.00 20.34 7 CYS B N 1
ATOM 829 C CA . CYS B 1 7 ? -0.854 -22.493 35.093 1.00 20.20 7 CYS B CA 1
ATOM 830 C C . CYS B 1 7 ? -0.629 -22.244 36.577 1.00 20.06 7 CYS B C 1
ATOM 831 O O . CYS B 1 7 ? -1.575 -21.922 37.299 1.00 20.65 7 CYS B O 1
ATOM 834 N N . THR B 1 8 ? 0.623 -22.394 37.028 1.00 20.78 8 THR B N 1
ATOM 835 C CA . THR B 1 8 ? 0.946 -22.401 38.416 1.00 21.19 8 THR B CA 1
ATOM 836 C C . THR B 1 8 ? 1.603 -21.092 38.800 1.00 20.25 8 THR B C 1
ATOM 837 O O . THR B 1 8 ? 1.854 -20.831 39.981 1.00 20.50 8 THR B O 1
ATOM 841 N N . GLY B 1 9 ? 1.857 -20.263 37.810 1.00 17.65 9 GLY B N 1
ATOM 842 C CA . GLY B 1 9 ? 2.569 -19.034 38.036 1.00 16.35 9 GLY B CA 1
ATOM 843 C C . GLY B 1 9 ? 2.810 -18.321 36.720 1.00 15.33 9 GLY B C 1
ATOM 844 O O . GLY B 1 9 ? 2.398 -18.771 35.662 1.00 13.98 9 GLY B O 1
ATOM 845 N N . LEU B 1 10 ? 3.535 -17.240 36.780 1.00 15.71 10 LEU B N 1
ATOM 846 C CA . LEU B 1 10 ? 3.774 -16.439 35.557 1.00 15.67 10 LEU B CA 1
ATOM 847 C C . LEU B 1 10 ? 4.745 -17.085 34.538 1.00 16.10 10 LEU B C 1
ATOM 848 O O . LEU B 1 10 ? 4.701 -16.772 33.378 1.00 16.30 10 LEU B O 1
ATOM 853 N N . ALA B 1 11 ? 5.623 -17.978 34.970 1.00 14.61 11 ALA B N 1
ATOM 854 C CA . ALA B 1 11 ? 6.341 -18.744 34.023 1.00 14.15 11 ALA B CA 1
ATOM 855 C C . ALA B 1 11 ? 5.418 -19.508 33.079 1.00 14.87 11 ALA B C 1
ATOM 856 O O . ALA B 1 11 ? 5.634 -19.560 31.881 1.00 13.86 11 ALA B O 1
ATOM 858 N N . ASP B 1 12 ? 4.459 -20.223 33.647 1.00 12.69 12 ASP B N 1
ATOM 859 C CA . ASP B 1 12 ? 3.530 -20.947 32.794 1.00 13.52 12 ASP B CA 1
ATOM 860 C C . ASP B 1 12 ? 2.729 -20.037 31.877 1.00 12.72 12 ASP B C 1
ATOM 861 O O . ASP B 1 12 ? 2.484 -20.398 30.707 1.00 13.16 12 ASP B O 1
ATOM 866 N N . ILE B 1 13 ? 2.301 -18.902 32.415 1.00 12.77 13 ILE B N 1
ATOM 867 C CA . ILE B 1 13 ? 1.437 -17.988 31.684 1.00 14.59 13 ILE B CA 1
ATOM 868 C C . ILE B 1 13 ? 2.249 -17.469 30.496 1.00 15.39 13 ILE B C 1
ATOM 869 O O . ILE B 1 13 ? 1.762 -17.384 29.379 1.00 14.56 13 ILE B O 1
ATOM 874 N N . ARG B 1 14 ? 3.489 -17.058 30.772 1.00 15.52 14 ARG B N 1
ATOM 875 C CA . ARG B 1 14 ? 4.341 -16.459 29.722 1.00 16.15 14 ARG B CA 1
ATOM 876 C C . ARG B 1 14 ? 4.703 -17.437 28.662 1.00 16.59 14 ARG B C 1
ATOM 877 O O . ARG B 1 14 ? 4.770 -17.098 27.527 1.00 16.67 14 ARG B O 1
ATOM 885 N N . GLU B 1 15 ? 5.057 -18.655 29.041 1.00 15.68 15 GLU B N 1
ATOM 886 C CA . GLU B 1 15 ? 5.320 -19.634 28.039 1.00 15.76 15 GLU B CA 1
ATOM 887 C C . GLU B 1 15 ? 4.130 -19.765 27.042 1.00 14.15 15 GLU B C 1
ATOM 888 O O . GLU B 1 15 ? 4.322 -19.871 25.825 1.00 14.22 15 GLU B O 1
ATOM 894 N N . ALA B 1 16 ? 2.931 -19.799 27.580 1.00 13.23 16 ALA B N 1
ATOM 895 C CA . ALA B 1 16 ? 1.712 -20.011 26.774 1.00 14.21 16 ALA B CA 1
ATOM 896 C C . ALA B 1 16 ? 1.449 -18.775 25.908 1.00 14.44 16 ALA B C 1
ATOM 897 O O . ALA B 1 16 ? 1.116 -18.919 24.720 1.00 15.99 16 ALA B O 1
ATOM 899 N N . ILE B 1 17 ? 1.631 -17.576 26.487 1.00 12.66 17 ILE B N 1
ATOM 900 C CA . ILE B 1 17 ? 1.432 -16.365 25.722 1.00 12.64 17 ILE B CA 1
ATOM 901 C C . ILE B 1 17 ? 2.526 -16.220 24.652 1.00 12.86 17 ILE B C 1
ATOM 902 O O . ILE B 1 17 ? 2.274 -15.832 23.516 1.00 13.20 17 ILE B O 1
ATOM 907 N N . ASP B 1 18 ? 3.770 -16.528 24.987 1.00 13.13 18 ASP B N 1
ATOM 908 C CA . ASP B 1 18 ? 4.772 -16.490 23.907 1.00 14.47 18 ASP B CA 1
ATOM 909 C C . ASP B 1 18 ? 4.471 -17.495 22.787 1.00 14.99 18 ASP B C 1
ATOM 910 O O . ASP B 1 18 ? 4.736 -17.168 21.600 1.00 14.30 18 ASP B O 1
ATOM 915 N N . ARG B 1 19 ? 3.988 -18.723 23.110 1.00 13.47 19 ARG B N 1
ATOM 916 C CA . ARG B 1 19 ? 3.703 -19.701 22.062 1.00 13.88 19 ARG B CA 1
ATOM 917 C C . ARG B 1 19 ? 2.484 -19.242 21.185 1.00 13.28 19 ARG B C 1
ATOM 918 O O . ARG B 1 19 ? 2.493 -19.398 19.955 1.00 11.70 19 ARG B O 1
ATOM 926 N N . ILE B 1 20 ? 1.487 -18.638 21.831 1.00 11.36 20 ILE B N 1
ATOM 927 C CA . ILE B 1 20 ? 0.344 -18.080 21.104 1.00 12.15 20 ILE B CA 1
ATOM 928 C C . ILE B 1 20 ? 0.772 -16.910 20.197 1.00 12.60 20 ILE B C 1
ATOM 929 O O . ILE B 1 20 ? 0.304 -16.785 19.081 1.00 11.56 20 ILE B O 1
ATOM 934 N N . ASP B 1 21 ? 1.603 -16.011 20.726 1.00 10.08 21 ASP B N 1
ATOM 935 C CA . ASP B 1 21 ? 2.081 -14.843 19.926 1.00 10.65 21 ASP B CA 1
ATOM 936 C C . ASP B 1 21 ? 2.915 -15.338 18.777 1.00 10.53 21 ASP B C 1
ATOM 937 O O . ASP B 1 21 ? 2.763 -14.842 17.691 1.00 9.25 21 ASP B O 1
ATOM 942 N N . LEU B 1 22 ? 3.691 -16.434 18.995 1.00 9.40 22 LEU B N 1
ATOM 943 C CA . LEU B 1 22 ? 4.451 -16.942 17.881 1.00 11.49 22 LEU B CA 1
ATOM 944 C C . LEU B 1 22 ? 3.515 -17.569 16.827 1.00 12.29 22 LEU B C 1
ATOM 945 O O . LEU B 1 22 ? 3.735 -17.415 15.635 1.00 12.50 22 LEU B O 1
ATOM 950 N N . ASP B 1 23 ? 2.505 -18.294 17.295 1.00 12.21 23 ASP B N 1
ATOM 951 C CA . ASP B 1 23 ? 1.480 -18.840 16.423 1.00 12.15 23 ASP B CA 1
ATOM 952 C C . ASP B 1 23 ? 0.825 -17.746 15.520 1.00 12.02 23 ASP B C 1
ATOM 953 O O . ASP B 1 23 ? 0.606 -17.970 14.350 1.00 11.98 23 ASP B O 1
ATOM 958 N N . ILE B 1 24 ? 0.527 -16.597 16.111 1.00 10.25 24 ILE B N 1
ATOM 959 C CA . ILE B 1 24 ? -0.078 -15.469 15.390 1.00 10.60 24 ILE B CA 1
ATOM 960 C C . ILE B 1 24 ? 0.932 -14.917 14.344 1.00 10.84 24 ILE B C 1
ATOM 961 O O . ILE B 1 24 ? 0.616 -14.640 13.237 1.00 10.10 24 ILE B O 1
ATOM 966 N N . VAL B 1 25 ? 2.167 -14.782 14.701 1.00 9.61 25 VAL B N 1
ATOM 967 C CA . VAL B 1 25 ? 3.131 -14.292 13.715 1.00 11.13 25 VAL B CA 1
ATOM 968 C C . VAL B 1 25 ? 3.356 -15.224 12.544 1.00 9.38 25 VAL B C 1
ATOM 969 O O . VAL B 1 25 ? 3.488 -14.835 11.367 1.00 10.93 25 VAL B O 1
ATOM 973 N N . GLN B 1 26 ? 3.398 -16.500 12.893 1.00 12.12 26 GLN B N 1
ATOM 974 C CA . GLN B 1 26 ? 3.596 -17.519 11.914 1.00 11.44 26 GLN B CA 1
ATOM 975 C C . GLN B 1 26 ? 2.382 -17.512 10.940 1.00 11.40 26 GLN B C 1
ATOM 976 O O . GLN B 1 26 ? 2.555 -17.592 9.722 1.00 10.77 26 GLN B O 1
ATOM 982 N N . ALA B 1 27 ? 1.182 -17.402 11.520 1.00 10.69 27 ALA B N 1
ATOM 983 C CA . ALA B 1 27 ? -0.099 -17.387 10.747 1.00 10.81 27 ALA B CA 1
ATOM 984 C C . ALA B 1 27 ? -0.077 -16.130 9.854 1.00 11.46 27 ALA B C 1
ATOM 985 O O . ALA B 1 27 ? -0.482 -16.203 8.687 1.00 12.39 27 ALA B O 1
ATOM 987 N N . LEU B 1 28 ? 0.406 -14.991 10.384 1.00 11.79 28 LEU B N 1
ATOM 988 C CA . LEU B 1 28 ? 0.457 -13.764 9.531 1.00 10.71 28 LEU 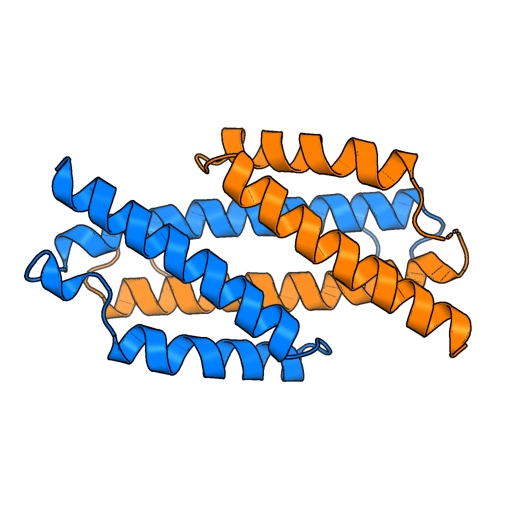B CA 1
ATOM 989 C C . LEU B 1 28 ? 1.450 -13.975 8.369 1.00 13.26 28 LEU B C 1
ATOM 990 O O . LEU B 1 28 ? 1.261 -13.456 7.254 1.00 11.71 28 LEU B O 1
ATOM 995 N N . GLY B 1 29 ? 2.526 -14.734 8.618 1.00 12.28 29 GLY B N 1
ATOM 996 C CA . GLY B 1 29 ? 3.544 -15.065 7.585 1.00 13.86 29 GLY B CA 1
ATOM 997 C C . GLY B 1 29 ? 2.949 -15.952 6.509 1.00 12.80 29 GLY B C 1
ATOM 998 O O . GLY B 1 29 ? 3.139 -15.698 5.308 1.00 13.79 29 GLY B O 1
ATOM 999 N N . ARG B 1 30 ? 2.125 -16.924 6.938 1.00 14.55 30 ARG B N 1
ATOM 1000 C CA . ARG B 1 30 ? 1.442 -17.775 5.975 1.00 15.81 30 ARG B CA 1
ATOM 1001 C C . ARG B 1 30 ? 0.420 -16.943 5.182 1.00 16.41 30 ARG B C 1
ATOM 1002 O O . ARG B 1 30 ? 0.263 -17.126 3.971 1.00 16.46 30 ARG B O 1
ATOM 1010 N N . ARG B 1 31 ? -0.208 -15.989 5.873 1.00 14.14 31 ARG B N 1
ATOM 1011 C CA . ARG B 1 31 ? -1.250 -15.157 5.249 1.00 13.47 31 ARG B CA 1
ATOM 1012 C C . ARG B 1 31 ? -0.662 -14.377 4.110 1.00 14.71 31 ARG B C 1
ATOM 1013 O O . ARG B 1 31 ? -1.332 -14.137 3.079 1.00 12.70 31 ARG B O 1
ATOM 1021 N N . MET B 1 32 ? 0.582 -13.942 4.263 1.00 14.20 32 MET B N 1
ATOM 1022 C CA . MET B 1 32 ? 1.232 -13.217 3.193 1.00 14.42 32 MET B CA 1
ATOM 1023 C C . MET B 1 32 ? 1.488 -14.036 1.976 1.00 15.03 32 MET B C 1
ATOM 1024 O O . MET B 1 32 ? 1.413 -13.525 0.868 1.00 14.43 32 MET B O 1
ATOM 1029 N N . ASP B 1 33 ? 1.854 -15.297 2.163 1.00 14.24 33 ASP B N 1
ATOM 1030 C CA . ASP B 1 33 ? 1.981 -16.187 1.041 1.00 17.12 33 ASP B CA 1
ATOM 1031 C C . ASP B 1 33 ? 0.690 -16.259 0.224 1.00 15.25 33 ASP B C 1
ATOM 1032 O O . ASP B 1 33 ? 0.779 -16.358 -0.994 1.00 15.83 33 ASP B O 1
ATOM 1037 N N . TYR B 1 34 ? -0.458 -16.291 0.904 1.00 12.57 34 TYR B N 1
ATOM 1038 C CA . TYR B 1 34 ? -1.742 -16.396 0.189 1.00 13.91 34 TYR B CA 1
ATOM 1039 C C . TYR B 1 34 ? -2.048 -15.136 -0.504 1.00 15.65 34 TYR B C 1
ATOM 1040 O O . TYR B 1 34 ? -2.557 -15.167 -1.628 1.00 13.72 34 TYR B O 1
ATOM 1049 N N . VAL B 1 35 ? -1.781 -13.985 0.165 1.00 16.29 35 VAL B N 1
ATOM 1050 C CA . VAL B 1 35 ? -2.047 -12.723 -0.521 1.00 14.78 35 VAL B CA 1
ATOM 1051 C C . VAL B 1 35 ? -1.143 -12.552 -1.764 1.00 16.80 35 VAL B C 1
ATOM 1052 O O . VAL B 1 35 ? -1.617 -12.115 -2.825 1.00 17.91 35 VAL B O 1
ATOM 1056 N N . LYS B 1 36 ? 0.124 -12.931 -1.665 1.00 16.81 36 LYS B N 1
ATOM 1057 C CA . LYS B 1 36 ? 1.010 -12.887 -2.826 1.00 18.26 36 LYS B CA 1
ATOM 1058 C C . LYS B 1 36 ? 0.546 -13.838 -3.954 1.00 18.63 36 LYS B C 1
ATOM 1059 O O . LYS B 1 36 ? 0.557 -13.420 -5.101 1.00 20.15 36 LYS B O 1
ATOM 1065 N N . ALA B 1 37 ? 0.131 -15.071 -3.623 1.00 18.48 37 ALA B N 1
ATOM 1066 C CA . ALA B 1 37 ? -0.464 -16.035 -4.594 1.00 18.82 37 ALA B CA 1
ATOM 1067 C C . ALA B 1 37 ? -1.715 -15.461 -5.262 1.00 19.16 37 ALA B C 1
ATOM 1068 O O . ALA B 1 37 ? -1.946 -15.673 -6.459 1.00 18.22 37 ALA B O 1
ATOM 1070 N N . ALA B 1 38 ? -2.463 -14.639 -4.530 1.00 18.53 38 ALA B N 1
ATOM 1071 C CA . ALA B 1 38 ? -3.708 -14.141 -5.094 1.00 19.76 38 ALA B CA 1
ATOM 1072 C C . ALA B 1 38 ? -3.437 -13.210 -6.257 1.00 21.81 38 ALA B C 1
ATOM 1073 O O . ALA B 1 38 ? -4.340 -12.981 -7.079 1.00 21.96 38 ALA B O 1
ATOM 1075 N N . SER B 1 39 ? -2.228 -12.645 -6.319 1.00 23.10 39 SER B N 1
ATOM 1076 C CA . SER B 1 39 ? -2.000 -11.459 -7.148 1.00 26.58 39 SER B CA 1
ATOM 1077 C C . SER B 1 39 ? -2.308 -11.744 -8.640 1.00 28.40 39 SER B C 1
ATOM 1078 O O . SER B 1 39 ? -2.935 -10.901 -9.335 1.00 27.77 39 SER B O 1
ATOM 1081 N N . ARG B 1 40 ? -1.978 -12.947 -9.078 1.00 27.60 40 ARG B N 1
ATOM 1082 C CA . ARG B 1 40 ? -2.264 -13.357 -10.420 1.00 30.30 40 ARG B CA 1
ATOM 1083 C C . ARG B 1 40 ? -3.754 -13.571 -10.764 1.00 31.42 40 ARG B C 1
ATOM 1084 O O . ARG B 1 40 ? -4.099 -13.690 -11.953 1.00 33.58 40 ARG B O 1
ATOM 1092 N N . PHE B 1 41 ? -4.630 -13.646 -9.762 1.00 30.19 41 PHE B N 1
ATOM 1093 C CA . PHE B 1 41 ? -6.081 -13.767 -10.006 1.00 29.55 41 PHE B CA 1
ATOM 1094 C C . PHE B 1 41 ? -6.659 -12.357 -9.896 1.00 31.30 41 PHE B C 1
ATOM 1095 O O . PHE B 1 41 ? -7.880 -12.154 -9.865 1.00 32.30 41 PHE B O 1
ATOM 1103 N N . ILE B 1 48 ? -7.224 -5.190 -7.280 1.00 38.24 48 ILE B N 1
ATOM 1104 C CA . ILE B 1 48 ? -6.417 -5.718 -6.156 1.00 39.41 48 ILE B CA 1
ATOM 1105 C C . ILE B 1 48 ? -6.940 -5.322 -4.784 1.00 38.33 48 ILE B C 1
ATOM 1106 O O . ILE B 1 48 ? -7.043 -6.201 -3.924 1.00 39.31 48 ILE B O 1
ATOM 1111 N N . PRO B 1 49 ? -7.282 -4.026 -4.564 1.00 37.25 49 PRO B N 1
ATOM 1112 C CA . PRO B 1 49 ? -7.822 -3.761 -3.240 1.00 37.21 49 PRO B CA 1
ATOM 1113 C C . PRO B 1 49 ? -9.158 -4.492 -2.998 1.00 35.92 49 PRO B C 1
ATOM 1114 O O . PRO B 1 49 ? -9.703 -4.353 -1.895 1.00 36.31 49 PRO B O 1
ATOM 1118 N N . ALA B 1 50 ? -9.657 -5.212 -4.026 1.00 35.06 50 ALA B N 1
ATOM 1119 C CA . ALA B 1 50 ? -10.932 -5.972 -4.028 1.00 33.98 50 ALA B CA 1
ATOM 1120 C C . ALA B 1 50 ? -11.971 -5.408 -3.027 1.00 33.50 50 ALA B C 1
ATOM 1121 O O . ALA B 1 50 ? -12.161 -5.948 -1.907 1.00 32.71 50 ALA B O 1
ATOM 1123 N N . PRO B 1 51 ? -12.629 -4.300 -3.416 1.00 32.41 51 PRO B N 1
ATOM 1124 C CA . PRO B 1 51 ? -13.416 -3.514 -2.474 1.00 30.55 51 PRO B CA 1
ATOM 1125 C C . PRO B 1 51 ? -14.517 -4.269 -1.724 1.00 28.70 51 PRO B C 1
ATOM 1126 O O . PRO B 1 51 ? -14.660 -4.032 -0.539 1.00 27.69 51 PRO B O 1
ATOM 1130 N N . GLU B 1 52 ? -15.256 -5.157 -2.400 1.00 27.43 52 GLU B N 1
ATOM 1131 C CA . GLU B 1 52 ? -16.400 -5.813 -1.791 1.00 25.94 52 GLU B CA 1
ATOM 1132 C C . GLU B 1 52 ? -15.870 -6.875 -0.837 1.00 23.21 52 GLU B C 1
ATOM 1133 O O . GLU B 1 52 ? -16.473 -7.114 0.188 1.00 20.71 52 GLU B O 1
ATOM 1139 N N . ARG B 1 53 ? -14.773 -7.514 -1.226 1.00 20.53 53 ARG B N 1
ATOM 1140 C CA . ARG B 1 53 ? -14.066 -8.477 -0.329 1.00 19.46 53 ARG B CA 1
ATOM 1141 C C . ARG B 1 53 ? -13.670 -7.828 1.007 1.00 18.50 53 ARG B C 1
ATOM 1142 O O . ARG B 1 53 ? -14.061 -8.305 2.035 1.00 17.45 53 ARG B O 1
ATOM 1150 N N . VAL B 1 54 ? -12.955 -6.703 0.995 1.00 19.28 54 VAL B N 1
ATOM 1151 C CA . VAL B 1 54 ? -12.591 -6.048 2.269 1.00 19.44 54 VAL B CA 1
ATOM 1152 C C . VAL B 1 54 ? -13.800 -5.646 3.088 1.00 17.56 54 VAL B C 1
ATOM 1153 O O . VAL B 1 54 ? -13.854 -5.816 4.339 1.00 17.14 54 VAL B O 1
ATOM 1157 N N . ALA B 1 55 ? -14.783 -5.165 2.359 1.00 17.02 55 ALA B N 1
ATOM 1158 C CA . ALA B 1 55 ? -15.939 -4.581 3.045 1.00 18.60 55 ALA B CA 1
ATOM 1159 C C . ALA B 1 55 ? -16.671 -5.708 3.772 1.00 17.18 55 ALA B C 1
ATOM 1160 O O . ALA B 1 55 ? -17.242 -5.499 4.833 1.00 18.78 55 ALA B O 1
ATOM 1162 N N . ALA B 1 56 ? -16.685 -6.906 3.202 1.00 19.35 56 ALA B N 1
ATOM 1163 C CA . ALA B 1 56 ? -17.429 -7.939 3.861 1.00 19.67 56 ALA B CA 1
ATOM 1164 C C . ALA B 1 56 ? -16.574 -8.581 4.979 1.00 19.27 56 ALA B C 1
ATOM 1165 O O . ALA B 1 56 ? -17.100 -9.033 5.998 1.00 18.51 56 ALA B O 1
ATOM 1167 N N . MET B 1 57 ? -15.243 -8.494 4.865 1.00 16.69 57 MET B N 1
ATOM 1168 C CA . MET B 1 57 ? -14.322 -9.229 5.743 1.00 16.88 57 MET B CA 1
ATOM 1169 C C . MET B 1 57 ? -14.312 -8.640 7.099 1.00 14.58 57 MET B C 1
ATOM 1170 O O . MET B 1 57 ? -14.243 -9.355 8.095 1.00 14.73 57 MET B O 1
ATOM 1175 N N . LEU B 1 58 ? -14.359 -7.322 7.162 1.00 14.96 58 LEU B N 1
ATOM 1176 C CA . LEU B 1 58 ? -14.212 -6.682 8.414 1.00 16.12 58 LEU B CA 1
ATOM 1177 C C . LEU B 1 58 ? -15.326 -7.046 9.426 1.00 17.80 58 LEU B C 1
ATOM 1178 O O . LEU B 1 58 ? -15.014 -7.468 10.556 1.00 16.28 58 LEU B O 1
ATOM 1183 N N . PRO B 1 59 ? -16.623 -6.995 8.989 1.00 18.36 59 PRO B N 1
ATOM 1184 C CA . PRO B 1 59 ? -17.715 -7.310 9.962 1.00 18.54 59 PRO B CA 1
ATOM 1185 C C . PRO B 1 59 ? -17.654 -8.751 10.384 1.00 18.08 59 PRO B C 1
ATOM 1186 O O . PRO B 1 59 ? -18.064 -9.087 11.509 1.00 19.63 59 PRO B O 1
ATOM 1190 N N . GLU B 1 60 ? -17.078 -9.578 9.517 1.00 16.30 60 GLU B N 1
ATOM 1191 C CA . GLU B 1 60 ? -16.937 -11.037 9.752 1.00 15.48 60 GLU B CA 1
ATOM 1192 C C . GLU B 1 60 ? -15.969 -11.215 10.906 1.00 14.76 60 GLU B C 1
ATOM 1193 O O . GLU B 1 60 ? -16.265 -11.921 11.869 1.00 14.42 60 GLU B O 1
ATOM 1199 N N . ARG B 1 61 ? -14.817 -10.560 10.810 1.00 13.85 61 ARG B N 1
ATOM 1200 C CA . ARG B 1 61 ? -13.833 -10.542 11.934 1.00 14.21 61 ARG B CA 1
ATOM 1201 C C . ARG B 1 61 ? -14.380 -9.929 13.247 1.00 13.93 61 ARG B C 1
ATOM 1202 O O . ARG B 1 61 ? -14.079 -10.390 14.303 1.00 13.65 61 ARG B O 1
ATOM 1210 N N . ALA B 1 62 ? -15.238 -8.929 13.146 1.00 14.76 62 ALA B N 1
ATOM 1211 C CA . ALA B 1 62 ? -15.860 -8.351 14.315 1.00 15.45 62 ALA B CA 1
ATOM 1212 C C . ALA B 1 62 ? -16.747 -9.391 14.954 1.00 14.88 62 ALA B C 1
ATOM 1213 O O . ALA B 1 62 ? -16.812 -9.501 16.192 1.00 16.34 62 ALA B O 1
ATOM 1215 N N . ARG B 1 63 ? -17.432 -10.166 14.138 1.00 15.21 63 ARG B N 1
ATOM 1216 C CA . ARG B 1 63 ? -18.362 -11.196 14.671 0.99 15.14 63 ARG B CA 1
ATOM 1217 C C . ARG B 1 63 ? -17.585 -12.325 15.364 1.00 15.85 63 ARG B C 1
ATOM 1218 O O . ARG B 1 63 ? -17.980 -12.838 16.452 1.00 14.50 63 ARG B O 1
ATOM 1226 N N . TRP B 1 64 ? -16.476 -12.726 14.743 1.00 13.53 64 TRP B N 1
ATOM 1227 C CA . TRP B 1 64 ? -15.631 -13.749 15.326 1.00 13.87 64 TRP B CA 1
ATOM 1228 C C . TRP B 1 64 ? -15.122 -13.279 16.655 1.00 11.87 64 TRP B C 1
ATOM 1229 O O . TRP B 1 64 ? -14.999 -14.077 17.574 1.00 12.84 64 TRP B O 1
ATOM 1240 N N . ALA B 1 65 ? -14.777 -11.982 16.749 1.00 10.54 65 ALA B N 1
ATOM 1241 C CA . ALA B 1 65 ? -14.342 -11.416 18.024 1.00 12.16 65 ALA B CA 1
ATOM 1242 C C . ALA B 1 65 ? -15.381 -11.577 19.141 1.00 12.31 65 ALA B C 1
ATOM 1243 O O . ALA B 1 65 ? -15.045 -12.092 20.211 1.00 13.39 65 ALA B O 1
ATOM 1245 N N . GLU B 1 66 ? -16.614 -11.121 18.867 1.00 13.88 66 GLU B N 1
ATOM 1246 C CA . GLU B 1 66 ? -17.775 -11.321 19.748 1.00 14.89 66 GLU B CA 1
ATOM 1247 C C . GLU B 1 66 ? -17.962 -12.793 20.137 1.00 15.06 66 GLU B C 1
ATOM 1248 O O . GLU B 1 66 ? -18.280 -13.076 21.281 1.00 16.88 66 GLU B O 1
ATOM 1254 N N . GLU B 1 67 ? -17.730 -13.706 19.206 1.00 15.07 67 GLU B N 1
ATOM 1255 C CA . GLU B 1 67 ? -17.866 -15.139 19.488 1.00 16.24 67 GLU B CA 1
ATOM 1256 C C . GLU B 1 67 ? -16.704 -15.749 20.303 1.00 16.47 67 GLU B C 1
ATOM 1257 O O . GLU B 1 67 ? -16.837 -16.824 20.900 1.00 18.59 67 GLU B O 1
ATOM 1263 N N . ASN B 1 68 ? -15.569 -15.055 20.345 1.00 17.52 68 ASN B N 1
ATOM 1264 C CA . ASN B 1 68 ? -14.468 -15.414 21.168 1.00 16.36 68 ASN B CA 1
ATOM 1265 C C . ASN B 1 68 ? -14.183 -14.565 22.363 1.00 17.82 68 ASN B C 1
ATOM 1266 O O . ASN B 1 68 ? -13.089 -14.622 22.892 1.00 18.61 68 ASN B O 1
ATOM 1271 N N . GLY B 1 69 ? -15.159 -13.761 22.783 1.00 17.05 69 GLY B N 1
ATOM 1272 C CA . GLY B 1 69 ? -15.085 -12.988 24.005 1.00 17.52 69 GLY B CA 1
ATOM 1273 C C . GLY B 1 69 ? -14.077 -11.851 23.956 1.00 16.57 69 GLY B C 1
ATOM 1274 O O . GLY B 1 69 ? -13.489 -11.480 25.007 1.00 17.72 69 GLY B O 1
ATOM 1275 N N . LEU B 1 70 ? -13.913 -11.257 22.759 1.00 15.59 70 LEU B N 1
ATOM 1276 C CA . LEU B 1 70 ? -13.075 -10.088 22.589 1.00 14.62 70 LEU B CA 1
ATOM 1277 C C . LEU B 1 70 ? -13.940 -8.983 22.102 1.00 15.93 70 LEU B C 1
ATOM 1278 O O . LEU B 1 70 ? -14.899 -9.212 21.382 1.00 16.22 70 LEU B O 1
ATOM 1283 N N . ASP B 1 71 ? -13.549 -7.772 22.477 1.00 15.64 71 ASP B N 1
ATOM 1284 C CA . ASP B 1 71 ? -14.204 -6.564 22.039 1.00 18.61 71 ASP B CA 1
ATOM 1285 C C . ASP B 1 71 ? -14.118 -6.441 20.510 1.00 17.81 71 ASP B C 1
ATOM 1286 O O . ASP B 1 71 ? -13.044 -6.468 19.958 1.00 15.13 71 ASP B O 1
ATOM 1291 N N . ALA B 1 72 ? -15.258 -6.280 19.846 1.00 15.15 72 ALA B N 1
ATOM 1292 C CA . ALA B 1 72 ? -15.219 -6.214 18.383 1.00 17.43 72 ALA B CA 1
ATOM 1293 C C . ALA B 1 72 ? -14.463 -5.007 17.816 1.00 16.13 72 ALA B C 1
ATOM 1294 O O . ALA B 1 72 ? -13.633 -5.154 16.872 1.00 15.55 72 ALA B O 1
ATOM 1296 N N . PRO B 1 73 ? -14.714 -3.817 18.366 1.00 17.14 73 PRO B N 1
ATOM 1297 C CA . PRO B 1 73 ? -13.984 -2.698 17.741 1.00 17.82 73 PRO B CA 1
ATOM 1298 C C . PRO B 1 73 ? -12.439 -2.852 17.772 1.00 15.61 73 PRO B C 1
ATOM 1299 O O . PRO B 1 73 ? -11.745 -2.443 16.843 1.00 16.40 73 PRO B O 1
ATOM 1303 N N . PHE B 1 74 ? -11.925 -3.410 18.848 1.00 15.71 74 PHE B N 1
ATOM 1304 C CA . PHE B 1 74 ? -10.490 -3.576 18.989 1.00 13.12 74 PHE B CA 1
ATOM 1305 C C . PHE B 1 74 ? -10.041 -4.555 17.886 1.00 13.42 74 PHE B C 1
ATOM 1306 O O . PHE B 1 74 ? -9.091 -4.310 17.192 1.00 11.79 74 PHE B O 1
ATOM 1314 N N . VAL B 1 75 ? -10.697 -5.703 17.791 1.00 11.82 75 VAL B N 1
ATOM 1315 C CA . VAL B 1 75 ? -10.298 -6.710 16.783 1.00 13.70 75 VAL B CA 1
ATOM 1316 C C . VAL B 1 75 ? -10.514 -6.260 15.349 1.00 13.26 75 VAL B C 1
ATOM 1317 O O . VAL B 1 75 ? -9.619 -6.408 14.505 1.00 11.95 75 VAL B O 1
ATOM 1321 N N . GLU B 1 76 ? -11.667 -5.631 15.062 1.00 13.49 76 GLU B N 1
ATOM 1322 C CA . GLU B 1 76 ? -11.911 -5.146 13.726 1.00 15.46 76 GLU B CA 1
ATOM 1323 C C . GLU B 1 76 ? -10.830 -4.122 13.317 1.00 13.35 76 GLU B C 1
ATOM 1324 O O . GLU B 1 76 ? -10.371 -4.122 12.161 1.00 14.23 76 GLU B O 1
ATOM 1330 N N . GLY B 1 77 ? -10.432 -3.309 14.286 1.00 13.87 77 GLY B N 1
ATOM 1331 C CA . GLY B 1 77 ? -9.420 -2.221 14.080 1.00 14.04 77 GLY B CA 1
ATOM 1332 C C . GLY B 1 77 ? -8.055 -2.823 13.737 1.00 13.60 77 GLY B C 1
ATOM 1333 O O . GLY B 1 77 ? -7.354 -2.344 12.838 1.00 14.04 77 GLY B O 1
ATOM 1334 N N . LEU B 1 78 ? -7.691 -3.892 14.456 1.00 12.92 78 LEU B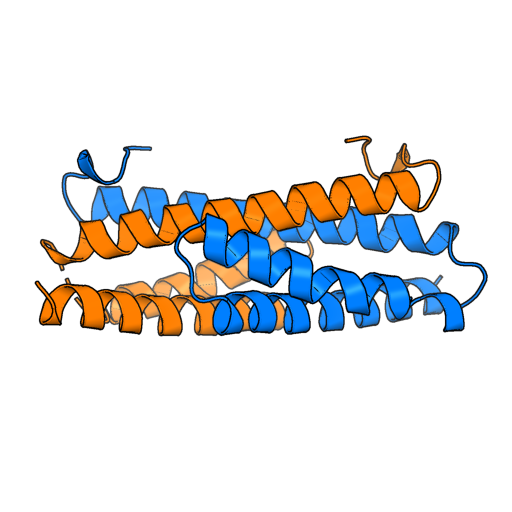 N 1
ATOM 1335 C CA . LEU B 1 78 ? -6.484 -4.656 14.083 1.00 12.29 78 LEU B CA 1
ATOM 1336 C C . LEU B 1 78 ? -6.533 -5.202 12.684 1.00 11.72 78 LEU B C 1
ATOM 1337 O O . LEU B 1 78 ? -5.578 -5.068 11.902 1.00 10.77 78 LEU B O 1
ATOM 1342 N N . PHE B 1 79 ? -7.639 -5.880 12.345 1.00 12.91 79 PHE B N 1
ATOM 1343 C CA . PHE B 1 79 ? -7.766 -6.397 10.990 1.00 13.35 79 PHE B CA 1
ATOM 1344 C C . PHE B 1 79 ? -7.820 -5.334 9.889 1.00 13.47 79 PHE B C 1
ATOM 1345 O O . PHE B 1 79 ? -7.300 -5.582 8.820 1.00 13.64 79 PHE B O 1
ATOM 1353 N N . ALA B 1 80 ? -8.430 -4.185 10.170 1.00 13.07 80 ALA B N 1
ATOM 1354 C CA . ALA B 1 80 ? -8.390 -3.080 9.234 1.00 12.96 80 ALA B CA 1
ATOM 1355 C C . ALA B 1 80 ? -6.914 -2.737 8.928 1.00 12.75 80 ALA B C 1
ATOM 1356 O O . ALA B 1 80 ? -6.569 -2.530 7.749 1.00 12.79 80 ALA B O 1
ATOM 1358 N N . GLN B 1 81 ? -6.079 -2.698 9.966 1.00 11.18 81 GLN B N 1
ATOM 1359 C CA . GLN B 1 81 ? -4.647 -2.410 9.799 1.00 10.95 81 GLN B CA 1
ATOM 1360 C C . GLN B 1 81 ? -3.925 -3.529 9.041 1.00 11.92 81 GLN B C 1
ATOM 1361 O O . GLN B 1 81 ? -3.150 -3.255 8.110 1.00 12.72 81 GLN B O 1
ATOM 1367 N N . ILE B 1 82 ? -4.167 -4.753 9.443 1.00 11.54 82 ILE B N 1
ATOM 1368 C CA . ILE B 1 82 ? -3.577 -5.906 8.774 1.00 11.08 82 ILE B CA 1
ATOM 1369 C C . ILE B 1 82 ? -3.985 -5.898 7.309 1.00 11.47 82 ILE B C 1
ATOM 1370 O O . ILE B 1 82 ? -3.097 -6.009 6.455 1.00 10.54 82 ILE B O 1
ATOM 1375 N N . ILE B 1 83 ? -5.287 -5.762 7.024 1.00 10.61 83 ILE B N 1
ATOM 1376 C CA . ILE B 1 83 ? -5.741 -5.785 5.626 1.00 12.01 83 ILE B CA 1
ATOM 1377 C C . ILE B 1 83 ? -5.109 -4.657 4.792 1.00 12.23 83 ILE B C 1
ATOM 1378 O O . ILE B 1 83 ? -4.611 -4.902 3.720 1.00 12.67 83 ILE B O 1
ATOM 1383 N N . HIS B 1 84 ? -5.033 -3.422 5.340 1.00 13.85 84 HIS B N 1
ATOM 1384 C CA . HIS B 1 84 ? -4.366 -2.350 4.607 1.00 14.51 84 HIS B CA 1
ATOM 1385 C C . HIS B 1 84 ? -2.901 -2.668 4.323 1.00 13.43 84 HIS B C 1
ATOM 1386 O O . HIS B 1 84 ? -2.392 -2.377 3.226 1.00 14.22 84 HIS B O 1
ATOM 1393 N N . TRP B 1 85 ? -2.211 -3.253 5.297 1.00 14.32 85 TRP B N 1
ATOM 1394 C CA . TRP B 1 85 ? -0.768 -3.466 5.132 1.00 13.47 85 TRP B CA 1
ATOM 1395 C C . TRP B 1 85 ? -0.573 -4.533 4.024 1.00 12.91 85 TRP B C 1
ATOM 1396 O O . TRP B 1 85 ? 0.268 -4.390 3.104 1.00 11.62 85 TRP B O 1
ATOM 1407 N N . TYR B 1 86 ? -1.406 -5.585 4.081 1.00 13.57 86 TYR B N 1
ATOM 1408 C CA . TYR B 1 86 ? -1.272 -6.669 3.106 1.00 13.27 86 TYR B CA 1
ATOM 1409 C C . TYR B 1 86 ? -1.682 -6.211 1.692 1.00 15.13 86 TYR B C 1
ATOM 1410 O O . TYR B 1 86 ? -1.070 -6.639 0.709 1.00 13.89 86 TYR B O 1
ATOM 1419 N N . ILE B 1 87 ? -2.707 -5.362 1.603 1.00 11.95 87 ILE B N 1
ATOM 1420 C CA . ILE B 1 87 ? -3.082 -4.857 0.296 1.00 15.39 87 ILE B CA 1
ATOM 1421 C C . ILE B 1 87 ? -1.887 -4.159 -0.292 1.00 15.32 87 ILE B C 1
ATOM 1422 O O . ILE B 1 87 ? -1.543 -4.410 -1.428 1.00 18.05 87 ILE B O 1
ATOM 1427 N N . ALA B 1 88 ? -1.252 -3.309 0.494 1.00 16.43 88 ALA B N 1
ATOM 1428 C CA . ALA B 1 88 ? -0.072 -2.569 0.009 1.00 18.12 88 ALA B CA 1
ATOM 1429 C C . ALA B 1 88 ? 1.035 -3.539 -0.431 1.00 17.71 88 ALA B C 1
ATOM 1430 O O . ALA B 1 88 ? 1.707 -3.321 -1.461 1.00 17.89 88 ALA B O 1
ATOM 1432 N N . GLU B 1 89 ? 1.224 -4.600 0.341 1.00 17.19 89 GLU B N 1
ATOM 1433 C CA . GLU B 1 89 ? 2.252 -5.587 0.037 1.00 16.58 89 GLU B CA 1
ATOM 1434 C C . GLU B 1 89 ? 1.870 -6.387 -1.204 1.00 17.29 89 GLU B C 1
ATOM 1435 O O . GLU B 1 89 ? 2.736 -6.791 -2.019 1.00 17.88 89 GLU B O 1
ATOM 1441 N N . GLN B 1 90 ? 0.569 -6.540 -1.449 1.00 17.98 90 GLN B N 1
ATOM 1442 C CA . GLN B 1 90 ? 0.181 -7.232 -2.641 1.00 17.90 90 GLN B CA 1
ATOM 1443 C C . GLN B 1 90 ? 0.404 -6.303 -3.791 1.00 19.31 90 GLN B C 1
ATOM 1444 O O . GLN B 1 90 ? 0.864 -6.691 -4.863 1.00 20.74 90 GLN B O 1
ATOM 1450 N N . ILE B 1 91 ? 0.052 -5.056 -3.607 1.00 20.55 91 ILE B N 1
ATOM 1451 C CA . ILE B 1 91 ? 0.340 -4.132 -4.684 1.00 22.51 91 ILE B CA 1
ATOM 1452 C C . ILE B 1 91 ? 1.848 -4.053 -5.027 1.00 22.38 91 ILE B C 1
ATOM 1453 O O . ILE B 1 91 ? 2.224 -4.106 -6.203 1.00 22.45 91 ILE B O 1
ATOM 1458 N N . LYS B 1 92 ? 2.701 -3.986 -4.000 1.00 23.97 92 LYS B N 1
ATOM 1459 C CA . LYS B 1 92 ? 4.175 -3.981 -4.165 1.00 24.54 92 LYS B CA 1
ATOM 1460 C C . LYS B 1 92 ? 4.623 -5.194 -4.919 1.00 24.58 92 LYS B C 1
ATOM 1461 O O . LYS B 1 92 ? 5.431 -5.076 -5.850 1.00 22.44 92 LYS B O 1
ATOM 1467 N N . TYR B 1 93 ? 4.102 -6.377 -4.519 1.00 24.08 93 TYR B N 1
ATOM 1468 C CA . TYR B 1 93 ? 4.488 -7.629 -5.146 1.00 24.04 93 TYR B CA 1
ATOM 1469 C C . TYR B 1 93 ? 4.091 -7.602 -6.642 1.00 25.81 93 TYR B C 1
ATOM 1470 O O . TYR B 1 93 ? 4.874 -8.007 -7.526 1.00 24.91 93 TYR B O 1
ATOM 1479 N N . TRP B 1 94 ? 2.888 -7.075 -6.914 1.00 26.72 94 TRP B N 1
ATOM 1480 C CA . TRP B 1 94 ? 2.315 -7.106 -8.270 1.00 29.26 94 TRP B CA 1
ATOM 1481 C C . TRP B 1 94 ? 3.108 -6.175 -9.170 1.00 29.82 94 TRP B C 1
ATOM 1482 O O . TRP B 1 94 ? 3.475 -6.590 -10.258 1.00 31.76 94 TRP B O 1
ATOM 1493 N N . ARG B 1 95 ? 3.417 -4.964 -8.697 1.00 30.87 95 ARG B N 1
ATOM 1494 C CA . ARG B 1 95 ? 4.272 -3.991 -9.396 1.00 32.47 95 ARG B CA 1
ATOM 1495 C C . ARG B 1 95 ? 5.721 -4.501 -9.637 1.00 33.99 95 ARG B C 1
ATOM 1496 O O . ARG B 1 95 ? 6.292 -4.272 -10.711 1.00 34.87 95 ARG B O 1
ATOM 1504 N N . GLN B 1 96 ? 6.309 -5.163 -8.634 1.00 34.44 96 GLN B N 1
ATOM 1505 C CA . GLN B 1 96 ? 7.703 -5.628 -8.639 1.00 36.60 96 GLN B CA 1
ATOM 1506 C C . GLN B 1 96 ? 7.873 -6.827 -9.562 1.00 37.79 96 GLN B C 1
ATOM 1507 O O . GLN B 1 96 ? 8.982 -7.120 -10.005 1.00 38.31 96 GLN B O 1
ATOM 1513 N N . THR B 1 97 ?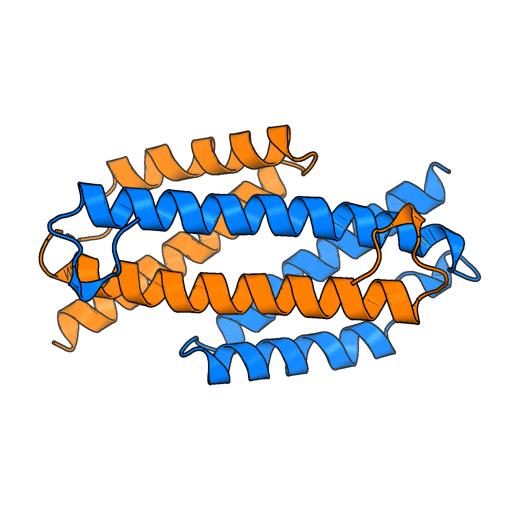 6.776 -7.540 -9.808 1.00 38.60 97 THR B N 1
ATOM 1514 C CA . THR B 1 97 ? 6.775 -8.733 -10.665 1.00 40.22 97 THR B CA 1
ATOM 1515 C C . THR B 1 97 ? 5.862 -8.500 -11.886 1.00 40.88 97 THR B C 1
ATOM 1516 O O . THR B 1 97 ? 6.028 -9.104 -12.956 1.00 42.35 97 THR B O 1
#

Solvent-accessible surface area: 9695 Å² total; per-residue (Å²): 142,87,59,25,131,84,2,103,16,55,72,23,2,69,117,0,12,32,93,1,0,34,49,6,0,66,3,2,9,104,5,9,78,11,10,78,10,6,14,130,61,24,108,49,50,93,33,6,54,22,100,151,48,31,69,59,12,33,45,70,1,9,116,37,0,111,127,44,65,12,63,16,97,16,0,52,30,6,0,42,68,6,10,127,38,3,37,40,36,11,42,120,75,85,170,144,112,119,93,60,24,128,85,5,103,17,44,84,22,3,78,109,0,14,42,93,0,0,35,46,5,0,61,3,2,9,110,4,11,76,10,13,70,19,8,17,153,90,82,73,30,112,155,48,34,66,66,9,34,73,44,0,10,123,16,0,113,108,46,65,7,67,17,98,29,0,56,30,5,1,40,76,5,7,138,85,3,39,48,45,17,62,130,75,149,196,147,116

Radius of gyration: 17.47 Å; Cα contacts (8 Å, |Δi|>4): 170; chains: 2; bounding box: 31×24×54 Å